Protein AF-A0A9R1UID1-F1 (afdb_monomer)

Secondary structure (DSSP, 8-state):
-HHHHHHHHHHHHS-TTSS-THHHHHHHTSTTS-HHHHHHHHHHHS-HHHHHHHHHHHHHHHHHHHHHHHHHHHHHTS--------------------HHHHHHHHHHHHTTS-HHHHHHHSPPPP--TT--HHHHHHHHTTT-HHHHHHHHHHHT-HHHH--TTTTTTTTTS---GGGGGS-HHHHHHHHHHHHHHTSTTS-THHHHHHHSHHHHHHHTS---

InterPro domains:
  IPR008906 HAT, C-terminal dimerisation domain [PF05699] (115-197)
  IPR012337 Ribonuclease H-like superfamily [SSF53098] (7-199)
  IPR025525 hAT-like transposase, RNase-H fold [PF14372] (1-69)

Radius of gyration: 25.53 Å; Cα contacts (8 Å, |Δi|>4): 98; chains: 1; bounding box: 72×70×47 Å

Foldseek 3Di:
DVVVVVVVCCVAQVDLVRHDLLLLVLQCLQLQRHLVNSLVVLPVRDDPVSSVVSSVVSVVVNVVLLVVLLVVVVVVLVDDDDDDDDDDDDDDDDPDPDPSVVVVVVSVVCVVPPLSVVSNPDHGDDPDPPDDSLVVLVVCCVVRVSSSVVNVVSCPPVVNVPPVPPPVVVVVPPPDPVNVPDDPVVVVVVVVVVVVCPPPPDPPVVVVVVVCVVVVVVVVPPDD

Solvent-accessible surface area (backbone atoms only — not comparable to full-atom values): 13816 Å² total; per-residue (Å²): 112,66,68,65,52,48,56,55,48,45,72,54,64,66,45,75,91,70,46,68,55,64,62,55,50,46,40,42,66,33,62,62,34,39,62,70,52,52,49,50,53,39,53,76,73,36,60,70,71,57,20,50,54,45,48,55,48,44,54,49,53,53,52,52,51,48,53,53,45,49,51,56,57,54,47,68,78,62,72,83,85,78,80,91,77,94,74,94,77,80,91,74,88,76,91,66,95,42,73,64,57,54,48,51,53,49,54,58,52,42,62,78,56,52,64,66,60,54,62,68,67,48,83,64,49,79,92,54,94,82,70,53,69,68,62,48,41,67,70,42,28,87,82,37,54,56,61,33,53,51,42,58,58,56,62,61,38,59,88,79,64,60,57,96,73,56,83,71,50,66,77,65,58,70,76,48,82,79,55,79,76,56,53,70,69,56,52,51,49,50,54,51,51,52,53,56,63,69,38,97,82,56,67,72,81,52,60,62,59,58,68,46,46,68,58,55,58,63,63,73,72,76,78,137

Structure (mmCIF, N/CA/C/O backbone):
data_AF-A0A9R1UID1-F1
#
_entry.id   AF-A0A9R1UID1-F1
#
loop_
_atom_site.group_PDB
_atom_site.id
_atom_site.type_symbol
_atom_site.label_atom_id
_atom_site.label_alt_id
_atom_site.label_comp_id
_atom_site.label_asym_id
_atom_site.label_entity_id
_atom_site.label_seq_id
_atom_site.pdbx_PDB_ins_code
_atom_site.Cartn_x
_atom_site.Cartn_y
_atom_site.Cartn_z
_atom_site.occupancy
_atom_site.B_iso_or_equiv
_atom_site.auth_seq_id
_atom_site.auth_comp_id
_atom_site.auth_asym_id
_atom_site.auth_atom_id
_atom_site.pdbx_PDB_model_num
ATOM 1 N N . MET A 1 1 ? -29.920 -12.584 8.383 1.00 66.19 1 MET A N 1
ATOM 2 C CA . MET A 1 1 ? -28.750 -12.667 7.472 1.00 66.19 1 MET A CA 1
ATOM 3 C C . MET A 1 1 ? -27.790 -11.491 7.662 1.00 66.19 1 MET A C 1
ATOM 5 O O . MET A 1 1 ? -26.626 -11.740 7.953 1.00 66.19 1 MET A O 1
ATOM 9 N N . ALA A 1 2 ? -28.275 -10.243 7.620 1.00 77.44 2 ALA A N 1
ATOM 10 C CA . ALA A 1 2 ? -27.462 -9.035 7.820 1.00 77.44 2 ALA A CA 1
ATOM 11 C C . ALA A 1 2 ? -26.640 -9.024 9.128 1.00 77.44 2 ALA A C 1
ATOM 13 O O . ALA A 1 2 ? -25.441 -8.787 9.081 1.00 77.44 2 ALA A O 1
ATOM 14 N N . ALA A 1 3 ? -27.230 -9.389 10.275 1.00 81.81 3 ALA A N 1
ATOM 15 C CA . ALA A 1 3 ? -26.508 -9.436 11.556 1.00 81.81 3 ALA A CA 1
ATOM 16 C C . ALA A 1 3 ? -25.317 -10.420 11.561 1.00 81.81 3 ALA A C 1
ATOM 18 O O . ALA A 1 3 ? -24.260 -10.122 12.109 1.00 81.81 3 ALA A O 1
ATOM 19 N N . LYS A 1 4 ? -25.452 -11.572 10.888 1.00 76.56 4 LYS A N 1
ATOM 20 C CA . LYS A 1 4 ? -24.379 -12.576 10.765 1.00 76.56 4 LYS A CA 1
ATOM 21 C C . LYS A 1 4 ? -23.253 -12.096 9.843 1.00 76.56 4 LYS A C 1
ATOM 23 O O . LYS A 1 4 ? -22.094 -12.417 10.080 1.00 76.56 4 LYS A O 1
ATOM 28 N N . MET A 1 5 ? -23.590 -11.334 8.801 1.00 79.12 5 MET A N 1
ATOM 29 C CA . MET A 1 5 ? -22.601 -10.704 7.920 1.00 79.12 5 MET A CA 1
ATOM 30 C C . MET A 1 5 ? -21.877 -9.559 8.630 1.00 79.12 5 MET A C 1
ATOM 32 O O . MET A 1 5 ? -20.654 -9.500 8.570 1.00 79.12 5 MET A O 1
ATOM 36 N N . LYS A 1 6 ? -22.612 -8.731 9.380 1.00 77.62 6 LYS A N 1
ATOM 37 C CA . LYS A 1 6 ? -22.048 -7.665 10.211 1.00 77.62 6 LYS A CA 1
ATOM 38 C C . LYS A 1 6 ? -21.084 -8.213 11.266 1.00 77.62 6 LYS A C 1
ATOM 40 O O . LYS A 1 6 ? -19.955 -7.761 11.327 1.00 77.62 6 LYS A O 1
ATOM 45 N N . GLY A 1 7 ? -21.453 -9.274 11.988 1.00 78.81 7 GLY A N 1
ATOM 46 C CA . GLY A 1 7 ? -20.549 -9.896 12.966 1.00 78.81 7 GLY A CA 1
ATOM 47 C C . GLY A 1 7 ? -19.250 -10.446 12.357 1.00 78.81 7 GLY A C 1
ATOM 48 O O . GLY A 1 7 ? -18.202 -10.404 12.995 1.00 78.81 7 GLY A O 1
ATOM 49 N N . LYS A 1 8 ? -19.283 -10.931 11.105 1.00 77.19 8 LYS A N 1
ATOM 50 C CA . LYS A 1 8 ? -18.059 -11.308 10.377 1.00 77.19 8 LYS A CA 1
ATOM 51 C C . LYS A 1 8 ? -17.237 -10.087 9.972 1.00 77.19 8 LYS A C 1
ATOM 53 O O . LYS A 1 8 ? -16.023 -10.140 10.091 1.00 77.19 8 LYS A O 1
ATOM 58 N N . TYR A 1 9 ? -17.882 -9.028 9.491 1.00 77.06 9 TYR A N 1
ATOM 59 C CA . TYR A 1 9 ? -17.212 -7.778 9.140 1.00 77.06 9 TYR A CA 1
ATOM 60 C C . TYR A 1 9 ? -16.507 -7.176 10.360 1.00 77.06 9 TYR A C 1
ATOM 62 O O . TYR A 1 9 ? -15.294 -6.986 10.334 1.00 77.06 9 TYR A O 1
ATOM 70 N N . ASP A 1 10 ? -17.236 -7.001 11.460 1.00 78.50 10 ASP A N 1
ATOM 71 C CA . ASP A 1 10 ? -16.724 -6.402 12.691 1.00 78.50 10 ASP A CA 1
ATOM 72 C C . ASP A 1 10 ? -15.517 -7.186 13.239 1.00 78.50 10 ASP A C 1
ATOM 74 O O . ASP A 1 10 ? -14.525 -6.610 13.680 1.00 78.50 10 ASP A O 1
ATOM 78 N N . LYS A 1 11 ? -15.526 -8.520 13.105 1.00 77.12 11 LYS A N 1
ATOM 79 C CA . LYS A 1 11 ? -14.395 -9.373 13.500 1.00 77.12 11 LYS A CA 1
ATOM 80 C C . LYS A 1 11 ? -13.071 -9.004 12.811 1.00 77.12 11 LYS A C 1
ATOM 82 O O . LYS A 1 11 ? -12.031 -9.106 13.454 1.00 77.12 11 LYS A O 1
ATOM 87 N N . TYR A 1 12 ? -13.095 -8.633 11.531 1.00 72.50 12 TYR A N 1
ATOM 88 C CA . TYR A 1 12 ? -11.881 -8.312 10.764 1.00 72.50 12 TYR A CA 1
ATOM 89 C C . TYR A 1 12 ? -11.583 -6.811 10.713 1.00 72.50 12 TYR A C 1
ATOM 91 O O . TYR A 1 12 ? -10.423 -6.431 10.593 1.00 72.50 12 TYR A O 1
ATOM 99 N N . TRP A 1 13 ? -12.611 -5.965 10.819 1.00 74.94 13 TRP A N 1
ATOM 100 C CA . TRP A 1 13 ? -12.496 -4.528 10.563 1.00 74.94 13 TRP A CA 1
ATOM 101 C C . TRP A 1 13 ? -12.667 -3.648 11.805 1.00 74.94 13 TRP A C 1
ATOM 103 O O . TRP A 1 13 ? -12.227 -2.504 11.774 1.00 74.94 13 TRP A O 1
ATOM 113 N N . SER A 1 14 ? -13.259 -4.125 12.908 1.00 72.06 14 SER A N 1
ATOM 114 C CA . SER A 1 14 ? -13.486 -3.282 14.098 1.00 72.06 14 SER A CA 1
ATOM 115 C C . SER A 1 14 ? -12.244 -3.077 14.964 1.00 72.06 14 SER A C 1
ATOM 117 O O . SER A 1 14 ? -12.185 -2.108 15.720 1.00 72.06 14 SER A O 1
ATOM 119 N N . ASN A 1 15 ? -11.254 -3.969 14.885 1.00 74.06 15 ASN A N 1
ATOM 120 C CA . ASN A 1 15 ? -10.012 -3.822 15.636 1.00 74.06 15 ASN A CA 1
ATOM 121 C C . ASN A 1 15 ? -8.950 -3.141 14.771 1.00 74.06 15 ASN A C 1
ATOM 123 O O . ASN A 1 15 ? -8.284 -3.807 13.984 1.00 74.06 15 ASN A O 1
ATOM 127 N N . SER A 1 16 ? -8.762 -1.833 14.965 1.00 69.62 16 SER A N 1
ATOM 128 C CA . SER A 1 16 ? -7.774 -1.027 14.236 1.00 69.62 16 SER A CA 1
ATOM 129 C C . SER A 1 16 ? -6.345 -1.574 14.310 1.00 69.62 16 SER A C 1
ATOM 131 O O . SER A 1 16 ? -5.554 -1.321 13.412 1.00 69.62 16 SER A O 1
ATOM 133 N N . SER A 1 17 ? -6.014 -2.345 15.348 1.00 70.69 17 SER A N 1
ATOM 134 C CA . SER A 1 17 ? -4.683 -2.932 15.542 1.00 70.69 17 SER A CA 1
ATOM 135 C C . SER A 1 17 ? -4.468 -4.262 14.809 1.00 70.69 17 SER A C 1
ATOM 137 O O . SER A 1 17 ? -3.345 -4.751 14.786 1.00 70.69 17 SER A O 1
ATOM 139 N N . ASN A 1 18 ? -5.513 -4.879 14.245 1.00 73.00 18 ASN A N 1
ATOM 140 C CA . ASN A 1 18 ? -5.429 -6.178 13.552 1.00 73.00 18 ASN A CA 1
ATOM 141 C C . ASN A 1 18 ? -5.813 -6.082 12.063 1.00 73.00 18 ASN A C 1
ATOM 143 O O . ASN A 1 18 ? -5.966 -7.094 11.383 1.00 73.00 18 ASN A O 1
ATOM 147 N N . ILE A 1 19 ? -6.008 -4.871 11.539 1.00 82.56 19 ILE A N 1
ATOM 148 C CA . ILE A 1 19 ? -6.320 -4.700 10.120 1.00 82.56 19 ILE A CA 1
ATOM 149 C C . ILE A 1 19 ? -5.061 -4.967 9.308 1.00 82.56 19 ILE A C 1
ATOM 151 O O . ILE A 1 19 ? -3.969 -4.515 9.648 1.00 82.56 19 ILE A O 1
ATOM 155 N N . ASN A 1 20 ? -5.227 -5.673 8.193 1.00 86.69 20 ASN A N 1
ATOM 156 C CA . ASN A 1 20 ? -4.148 -5.849 7.240 1.00 86.69 20 ASN A CA 1
ATOM 157 C C . ASN A 1 20 ? -3.831 -4.511 6.545 1.00 86.69 20 ASN A C 1
ATOM 159 O O . ASN A 1 20 ? -4.553 -4.077 5.648 1.00 86.69 20 ASN A O 1
ATOM 163 N N . VAL A 1 21 ? -2.727 -3.884 6.950 1.00 90.19 21 VAL A N 1
ATOM 164 C CA . VAL A 1 21 ? -2.245 -2.588 6.444 1.00 90.19 21 VAL A CA 1
ATOM 165 C C . VAL A 1 21 ? -2.005 -2.605 4.930 1.00 90.19 21 VAL A C 1
ATOM 167 O O . VAL A 1 21 ? -2.201 -1.586 4.267 1.00 90.19 21 VAL A O 1
ATOM 170 N N . PHE A 1 22 ? -1.684 -3.767 4.348 1.00 90.38 22 PHE A N 1
ATOM 171 C CA . PHE A 1 22 ? -1.481 -3.902 2.905 1.00 90.38 22 PHE A CA 1
ATOM 172 C C . PHE A 1 22 ? -2.738 -3.589 2.082 1.00 90.38 22 PHE A C 1
ATOM 174 O O . PHE A 1 22 ? -2.610 -3.224 0.919 1.00 90.38 22 PHE A O 1
ATOM 181 N N . LEU A 1 23 ? -3.938 -3.654 2.674 1.00 89.75 23 LEU A N 1
ATOM 182 C CA . LEU A 1 23 ? -5.181 -3.201 2.031 1.00 89.75 23 LEU A CA 1
ATOM 183 C C . LEU A 1 23 ? -5.134 -1.702 1.717 1.00 89.75 23 LEU A C 1
ATOM 185 O O . LEU A 1 23 ? -5.540 -1.275 0.639 1.00 89.75 23 LEU A O 1
ATOM 189 N N . PHE A 1 24 ? -4.604 -0.909 2.647 1.00 91.88 24 PHE A N 1
ATOM 190 C CA . PHE A 1 24 ? -4.454 0.531 2.475 1.00 91.88 24 PHE A CA 1
ATOM 191 C C . PHE A 1 24 ? -3.264 0.868 1.586 1.00 91.88 24 PHE A C 1
ATOM 193 O O . PHE A 1 24 ? -3.374 1.749 0.744 1.00 91.88 24 PHE A O 1
ATOM 200 N N . ILE A 1 25 ? -2.155 0.136 1.714 1.00 93.06 25 ILE A N 1
ATOM 201 C CA . ILE A 1 25 ? -0.993 0.314 0.832 1.00 93.06 25 ILE A CA 1
ATOM 202 C C . ILE A 1 25 ? -1.379 0.028 -0.622 1.00 93.06 25 ILE A C 1
ATOM 204 O O . ILE A 1 25 ? -1.044 0.809 -1.501 1.00 93.06 25 ILE A O 1
ATOM 208 N N . ALA A 1 26 ? -2.152 -1.027 -0.883 1.00 92.06 26 ALA A N 1
ATOM 209 C CA . ALA A 1 26 ? -2.654 -1.328 -2.220 1.00 92.06 26 ALA A CA 1
ATOM 210 C C . ALA A 1 26 ? -3.532 -0.210 -2.793 1.00 92.06 26 ALA A C 1
ATOM 212 O O . ALA A 1 26 ? -3.440 0.075 -3.983 1.00 92.06 26 ALA A O 1
ATOM 213 N N . LEU A 1 27 ? -4.346 0.439 -1.948 1.00 92.06 27 LEU A N 1
ATOM 214 C CA . LEU A 1 27 ? -5.085 1.633 -2.347 1.00 92.06 27 LEU A CA 1
ATOM 215 C C . LEU A 1 27 ? -4.127 2.772 -2.690 1.00 92.06 27 LEU A C 1
ATOM 217 O O . LEU A 1 27 ? -4.276 3.322 -3.764 1.00 92.06 27 LEU A O 1
ATOM 221 N N . ILE A 1 28 ? -3.124 3.063 -1.851 1.00 93.56 28 ILE A N 1
ATOM 222 C CA . ILE A 1 28 ? -2.127 4.125 -2.099 1.00 93.56 28 ILE A CA 1
ATOM 223 C C . ILE A 1 28 ? -1.354 3.891 -3.403 1.00 93.56 28 ILE A C 1
ATOM 225 O O . ILE A 1 28 ? -1.019 4.846 -4.099 1.00 93.56 28 ILE A O 1
ATOM 229 N N . LEU A 1 29 ? -1.061 2.632 -3.732 1.00 92.94 29 LEU A N 1
ATOM 230 C CA . LEU A 1 29 ? -0.396 2.220 -4.972 1.00 92.94 29 LEU A CA 1
ATOM 231 C C . LEU A 1 29 ? -1.339 2.233 -6.188 1.00 92.94 29 LEU A C 1
ATOM 233 O O . LEU A 1 29 ? -0.896 1.992 -7.308 1.00 92.94 29 LEU A O 1
ATOM 237 N N . ASP A 1 30 ? -2.632 2.499 -6.012 1.00 91.75 30 ASP A N 1
ATOM 238 C CA . ASP A 1 30 ? -3.507 2.850 -7.123 1.00 91.75 30 ASP A CA 1
ATOM 239 C C . ASP A 1 30 ? -3.353 4.356 -7.393 1.00 91.75 30 ASP A C 1
ATOM 241 O O . ASP A 1 30 ? -3.684 5.174 -6.534 1.00 91.75 30 ASP A O 1
ATOM 245 N N . PRO A 1 31 ? -2.888 4.774 -8.581 1.00 90.31 31 PRO A N 1
ATOM 246 C CA . PRO A 1 31 ? -2.635 6.184 -8.881 1.00 90.31 31 PRO A CA 1
ATOM 247 C C . PRO A 1 31 ? -3.911 7.041 -8.883 1.00 90.31 31 PRO A C 1
ATOM 249 O O . PRO A 1 31 ? -3.829 8.270 -8.905 1.00 90.31 31 PRO A O 1
ATOM 252 N N . ARG A 1 32 ? -5.098 6.422 -8.833 1.00 90.00 32 ARG A N 1
ATOM 253 C CA . ARG A 1 32 ? -6.386 7.103 -8.637 1.00 90.00 32 ARG A CA 1
ATOM 254 C C . ARG A 1 32 ? -6.663 7.426 -7.167 1.00 90.00 32 ARG A C 1
ATOM 256 O O . ARG A 1 32 ? -7.405 8.361 -6.870 1.00 90.00 32 ARG A O 1
ATOM 263 N N . TYR A 1 33 ? -6.080 6.663 -6.246 1.00 87.69 33 TYR A N 1
ATOM 264 C CA . TYR A 1 33 ? -6.354 6.712 -4.815 1.00 87.69 33 TYR A CA 1
ATOM 265 C C . TYR A 1 33 ? -5.054 6.929 -4.038 1.00 87.69 33 TYR A C 1
ATOM 267 O O . TYR A 1 33 ? -4.370 6.001 -3.651 1.00 87.69 33 TYR A O 1
ATOM 275 N N . LYS A 1 34 ? -4.693 8.179 -3.759 1.00 87.81 34 LYS A N 1
ATOM 276 C CA . LYS A 1 34 ? -3.450 8.476 -3.024 1.00 87.81 34 LYS A CA 1
ATOM 277 C C . LYS A 1 34 ? -3.658 8.526 -1.512 1.00 87.81 34 LYS A C 1
ATOM 279 O O . LYS A 1 34 ? -4.766 8.331 -1.006 1.00 87.81 34 LYS A O 1
ATOM 284 N N . LEU A 1 35 ? -2.588 8.843 -0.782 1.00 88.56 35 LEU A N 1
ATOM 285 C CA . LEU A 1 35 ? -2.571 8.941 0.682 1.00 88.56 35 LEU A CA 1
ATOM 286 C C . LEU A 1 35 ? -3.726 9.793 1.241 1.00 88.56 35 LEU A C 1
ATOM 288 O O . LEU A 1 35 ? -4.333 9.421 2.241 1.00 88.56 35 LEU A O 1
ATOM 292 N N . GLY A 1 36 ? -4.094 10.884 0.559 1.00 87.62 36 GLY A N 1
ATOM 293 C CA . GLY A 1 36 ? -5.232 11.721 0.952 1.00 87.62 36 GLY A CA 1
ATOM 294 C C . GLY A 1 36 ? -6.570 10.970 0.983 1.00 87.62 36 GLY A C 1
ATOM 295 O O . GLY A 1 36 ? -7.350 11.139 1.919 1.00 87.62 36 GLY A O 1
ATOM 296 N N . TYR A 1 37 ? -6.818 10.089 0.010 1.00 90.69 37 TYR A N 1
ATOM 297 C CA . TYR A 1 37 ? -8.036 9.276 -0.035 1.00 90.69 37 TYR A CA 1
ATOM 298 C C . TYR A 1 37 ? -8.058 8.216 1.069 1.00 90.69 37 TYR A C 1
ATOM 300 O O . TYR A 1 37 ? -9.083 8.008 1.716 1.00 90.69 37 TYR A O 1
ATOM 308 N N . VAL A 1 38 ? -6.918 7.573 1.326 1.00 91.81 38 VAL A N 1
ATOM 309 C CA . VAL A 1 38 ? -6.796 6.581 2.401 1.00 91.81 38 VAL A CA 1
ATOM 310 C C . VAL A 1 38 ? -7.001 7.218 3.772 1.00 91.81 38 VAL A C 1
ATOM 312 O O . VAL A 1 38 ? -7.788 6.699 4.563 1.00 91.81 38 VAL A O 1
ATOM 315 N N . SER A 1 39 ? -6.388 8.376 4.024 1.00 91.56 39 SER A N 1
ATOM 316 C CA . SER A 1 39 ? -6.607 9.145 5.253 1.00 91.56 39 SER A CA 1
ATOM 317 C C . SER A 1 39 ? -8.079 9.510 5.442 1.00 91.56 39 SER A C 1
ATOM 319 O O . SER A 1 39 ? -8.606 9.352 6.542 1.00 91.56 39 SER A O 1
ATOM 321 N N . PHE A 1 40 ? -8.762 9.913 4.366 1.00 92.06 40 PHE A N 1
ATOM 322 C CA . PHE A 1 40 ? -10.198 10.186 4.388 1.00 92.06 40 PHE A CA 1
ATOM 323 C C . PHE A 1 40 ? -11.031 8.936 4.717 1.00 92.06 40 PHE A C 1
ATOM 325 O O . PHE A 1 40 ? -11.894 8.984 5.588 1.00 92.06 40 PHE A O 1
ATOM 332 N N . ILE A 1 41 ? -10.780 7.785 4.084 1.00 91.00 41 ILE A N 1
ATOM 333 C CA . ILE A 1 41 ? -11.518 6.549 4.409 1.00 91.00 41 ILE A CA 1
ATOM 334 C C . ILE A 1 41 ? -11.307 6.148 5.869 1.00 91.00 41 ILE A C 1
ATOM 336 O O . ILE A 1 41 ? -12.263 5.789 6.563 1.00 91.00 41 ILE A O 1
ATOM 340 N N . ILE A 1 42 ? -10.061 6.194 6.339 1.00 90.94 42 ILE A N 1
ATOM 341 C CA . ILE A 1 42 ? -9.712 5.801 7.702 1.00 90.94 42 ILE A CA 1
ATOM 342 C C . ILE A 1 42 ? -10.410 6.721 8.712 1.00 90.94 42 ILE A C 1
ATOM 344 O O . ILE A 1 42 ? -11.003 6.216 9.668 1.00 90.94 42 ILE A O 1
ATOM 348 N N . SER A 1 43 ? -10.426 8.038 8.476 1.00 91.25 43 SER A N 1
ATOM 349 C CA . SER A 1 43 ? -11.102 8.997 9.360 1.00 91.25 43 SER A CA 1
ATOM 350 C C . SER A 1 43 ? -12.620 8.819 9.398 1.00 91.25 43 SER A C 1
ATOM 352 O O . SER A 1 43 ? -13.235 9.076 10.426 1.00 91.25 43 SER A O 1
ATOM 354 N N . GLN A 1 44 ? -13.232 8.358 8.304 1.00 90.56 44 GLN A N 1
ATOM 355 C CA . GLN A 1 44 ? -14.674 8.089 8.255 1.00 90.56 44 GLN A CA 1
ATOM 356 C C . GLN A 1 44 ? -15.062 6.764 8.927 1.00 90.56 44 GLN A C 1
ATOM 358 O O . GLN A 1 44 ? -16.218 6.580 9.305 1.00 90.56 44 GLN A O 1
ATOM 363 N N . THR A 1 45 ? -14.119 5.828 9.048 1.00 86.75 45 THR A N 1
ATOM 364 C CA . THR A 1 45 ? -14.390 4.461 9.521 1.00 86.75 45 THR A CA 1
ATOM 365 C C . THR A 1 45 ? -14.063 4.274 11.004 1.00 86.75 45 THR A C 1
ATOM 367 O O . THR A 1 45 ? -14.702 3.461 11.674 1.00 86.75 45 THR A O 1
ATOM 370 N N . TYR A 1 46 ? -13.083 5.015 11.528 1.00 88.25 46 TYR A N 1
ATOM 371 C CA . TYR A 1 46 ? -12.560 4.849 12.885 1.00 88.25 46 TYR A CA 1
ATOM 372 C C . TYR A 1 46 ? -12.636 6.136 13.703 1.00 88.25 46 TYR A C 1
ATOM 374 O O . TYR A 1 46 ? -12.567 7.238 13.170 1.00 88.25 46 TYR A O 1
ATOM 382 N N . ASP A 1 47 ? -12.695 5.980 15.028 1.00 91.19 47 ASP A N 1
ATOM 383 C CA . ASP A 1 47 ? -12.569 7.099 15.964 1.00 91.19 47 ASP A CA 1
ATOM 384 C C . ASP A 1 47 ? -11.254 7.858 15.726 1.00 91.19 47 ASP A C 1
ATOM 386 O O . ASP A 1 47 ? -10.221 7.236 15.474 1.00 91.19 47 ASP A O 1
ATOM 390 N N . GLU A 1 48 ? -11.256 9.177 15.913 1.00 90.88 48 GLU A N 1
ATOM 391 C CA . GLU A 1 48 ? -10.136 10.082 15.603 1.00 90.88 48 GLU A CA 1
ATOM 392 C C . GLU A 1 48 ? -8.761 9.577 16.085 1.00 90.88 48 GLU A C 1
ATOM 394 O O . GLU A 1 48 ? -7.794 9.537 15.324 1.00 90.88 48 GLU A O 1
ATOM 399 N N . LYS A 1 49 ? -8.675 9.101 17.336 1.00 90.94 49 LYS A N 1
ATOM 400 C CA . LYS A 1 49 ? -7.428 8.550 17.895 1.00 90.94 49 LYS A CA 1
ATOM 401 C C . LYS A 1 49 ? -6.957 7.299 17.152 1.00 90.94 49 LYS A C 1
ATOM 403 O O . LYS A 1 49 ? -5.767 7.163 16.882 1.00 90.94 49 LYS A O 1
ATOM 408 N N . LYS A 1 50 ? -7.867 6.372 16.843 1.00 89.25 50 LYS A N 1
ATOM 409 C CA . LYS A 1 50 ? -7.544 5.125 16.131 1.00 89.25 50 LYS A CA 1
ATOM 410 C C . LYS A 1 50 ? -7.203 5.411 14.674 1.00 89.25 50 LYS A C 1
ATOM 412 O O . LYS A 1 50 ? -6.242 4.843 14.171 1.00 89.25 50 LYS A O 1
ATOM 417 N N . ALA A 1 51 ? -7.952 6.314 14.043 1.00 90.88 51 ALA A N 1
ATOM 418 C CA . ALA A 1 51 ? -7.716 6.769 12.684 1.00 90.88 51 ALA A CA 1
ATOM 419 C C . ALA A 1 51 ? -6.308 7.354 12.539 1.00 90.88 51 ALA A C 1
ATOM 421 O O . ALA A 1 51 ? -5.550 6.902 11.688 1.00 90.88 51 ALA A O 1
ATOM 422 N N . LYS A 1 52 ? -5.915 8.269 13.435 1.00 92.12 52 LYS A N 1
ATOM 423 C CA . LYS A 1 52 ? -4.572 8.861 13.438 1.00 92.12 52 LYS A CA 1
ATOM 424 C C . LYS A 1 52 ? -3.466 7.808 13.567 1.00 92.12 52 LYS A C 1
ATOM 426 O O . LYS A 1 52 ? -2.569 7.777 12.734 1.00 92.12 52 LYS A O 1
ATOM 431 N N . ASN A 1 53 ? -3.570 6.914 14.556 1.00 91.94 53 ASN A N 1
ATOM 432 C CA . ASN A 1 53 ? -2.588 5.838 14.745 1.00 91.94 53 ASN A CA 1
ATOM 433 C C . ASN A 1 53 ? -2.500 4.916 13.518 1.00 91.94 53 ASN A C 1
ATOM 435 O O . ASN A 1 53 ? -1.411 4.497 13.139 1.00 91.94 53 ASN A O 1
ATOM 439 N N . LEU A 1 54 ? -3.637 4.592 12.894 1.00 91.12 54 LEU A N 1
ATOM 440 C CA . LEU A 1 54 ? -3.665 3.739 11.711 1.00 91.12 54 LEU A CA 1
ATOM 441 C C . LEU A 1 54 ? -3.051 4.441 10.494 1.00 91.12 54 LEU A C 1
ATOM 443 O O . LEU A 1 54 ? -2.278 3.810 9.784 1.00 91.12 54 LEU A O 1
ATOM 447 N N . CYS A 1 55 ? -3.329 5.729 10.276 1.00 92.81 55 CYS A N 1
ATOM 448 C CA . CYS A 1 55 ? -2.698 6.509 9.207 1.00 92.81 55 CYS A CA 1
ATOM 449 C C . CYS A 1 55 ? -1.176 6.587 9.381 1.00 92.81 55 CYS A C 1
ATOM 451 O O . CYS A 1 55 ? -0.446 6.289 8.441 1.00 92.81 55 CYS A O 1
ATOM 453 N N . GLU A 1 56 ? -0.700 6.912 10.588 1.00 93.38 56 GLU A N 1
ATOM 454 C CA . GLU A 1 56 ? 0.735 6.941 10.907 1.00 93.38 56 GLU A CA 1
ATOM 455 C C . GLU A 1 56 ? 1.380 5.567 10.687 1.00 93.38 56 GLU A C 1
ATOM 457 O O . GLU A 1 56 ? 2.479 5.462 10.145 1.00 93.38 56 GLU A O 1
ATOM 462 N N . HIS A 1 57 ? 0.677 4.494 11.056 1.00 93.31 57 HIS A N 1
ATOM 463 C CA . HIS A 1 57 ? 1.158 3.137 10.845 1.00 93.31 57 HIS A CA 1
ATOM 464 C C . HIS A 1 57 ? 1.219 2.758 9.358 1.00 93.31 57 HIS A C 1
ATOM 466 O O . HIS A 1 57 ? 2.217 2.186 8.926 1.00 93.31 57 HIS A O 1
ATOM 472 N N . VAL A 1 58 ? 0.198 3.101 8.565 1.00 93.69 58 VAL A N 1
ATOM 473 C CA . VAL A 1 58 ? 0.172 2.879 7.108 1.00 93.69 58 VAL A CA 1
ATOM 474 C C . VAL A 1 58 ? 1.321 3.621 6.431 1.00 93.69 58 VAL A C 1
ATOM 476 O O . VAL A 1 58 ? 2.045 3.021 5.638 1.00 93.69 58 VAL A O 1
ATOM 479 N N . GLU A 1 59 ? 1.516 4.901 6.757 1.00 92.94 59 GLU A N 1
ATOM 480 C CA . GLU A 1 59 ? 2.595 5.706 6.182 1.00 92.94 59 GLU A CA 1
ATOM 481 C C . GLU A 1 59 ? 3.969 5.146 6.558 1.00 92.94 59 GLU A C 1
ATOM 483 O O . GLU A 1 59 ? 4.834 5.001 5.693 1.00 92.94 59 GLU A O 1
ATOM 488 N N . LYS A 1 60 ? 4.155 4.755 7.824 1.00 93.50 60 LYS A N 1
ATOM 489 C CA . LYS A 1 60 ? 5.396 4.129 8.277 1.00 93.50 60 LYS A CA 1
ATOM 490 C C . LYS A 1 60 ? 5.700 2.850 7.494 1.00 93.50 60 LYS A C 1
ATOM 492 O O . LYS A 1 60 ? 6.791 2.728 6.954 1.00 93.50 60 LYS A O 1
ATOM 497 N N . VAL A 1 61 ? 4.742 1.925 7.389 1.00 93.88 61 VAL A N 1
ATOM 498 C CA . VAL A 1 61 ? 4.953 0.656 6.668 1.00 93.88 61 VAL A CA 1
ATOM 499 C C . VAL A 1 61 ? 5.242 0.905 5.186 1.00 93.88 61 VAL A C 1
ATOM 501 O O . VAL A 1 61 ? 6.096 0.231 4.621 1.00 93.88 61 VAL A O 1
ATOM 504 N N . LEU A 1 62 ? 4.585 1.884 4.556 1.00 93.56 62 LEU A N 1
ATOM 505 C CA . LEU A 1 62 ? 4.867 2.263 3.168 1.00 93.56 62 LEU A CA 1
ATOM 506 C C . LEU A 1 62 ? 6.309 2.763 2.991 1.00 93.56 62 LEU A C 1
ATOM 508 O O . LEU A 1 62 ? 6.980 2.360 2.041 1.00 93.56 62 LEU A O 1
ATOM 512 N N . ARG A 1 63 ? 6.794 3.612 3.904 1.00 92.12 63 ARG A N 1
ATOM 513 C CA . ARG A 1 63 ? 8.171 4.133 3.877 1.00 92.12 63 ARG A CA 1
ATOM 514 C C . ARG A 1 63 ? 9.204 3.047 4.176 1.00 92.12 63 ARG A C 1
ATOM 516 O O . ARG A 1 63 ? 10.211 2.983 3.479 1.00 92.12 63 ARG A O 1
ATOM 523 N N . ASP A 1 64 ? 8.935 2.172 5.143 1.00 91.69 64 ASP A N 1
ATOM 524 C CA . ASP A 1 64 ? 9.796 1.029 5.468 1.00 91.69 64 ASP A CA 1
ATOM 525 C C . ASP A 1 64 ? 9.902 0.067 4.268 1.00 91.69 64 ASP A C 1
ATOM 527 O O . ASP A 1 64 ? 10.993 -0.386 3.918 1.00 91.69 64 ASP A O 1
ATOM 531 N N . LEU A 1 65 ? 8.780 -0.197 3.587 1.00 91.69 65 LEU A N 1
ATOM 532 C CA . LEU A 1 65 ? 8.732 -1.021 2.378 1.00 91.69 65 LEU A CA 1
ATOM 533 C C . LEU A 1 65 ? 9.524 -0.381 1.235 1.00 91.69 65 LEU A C 1
ATOM 535 O O . LEU A 1 65 ? 10.316 -1.054 0.581 1.00 91.69 65 LEU A O 1
ATOM 539 N N . TYR A 1 66 ? 9.365 0.926 1.029 1.00 90.69 66 TYR A N 1
ATOM 540 C CA . TYR A 1 66 ? 10.159 1.664 0.054 1.00 90.69 66 TYR A CA 1
ATOM 541 C C . TYR A 1 66 ? 11.657 1.586 0.357 1.00 90.69 66 TYR A C 1
ATOM 543 O O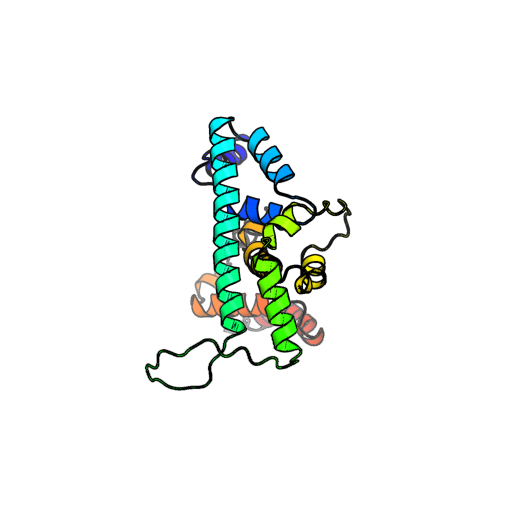 . TYR A 1 66 ? 12.441 1.268 -0.534 1.00 90.69 66 TYR A O 1
ATOM 551 N N . ALA A 1 67 ? 12.059 1.813 1.610 1.00 89.31 67 ALA A N 1
ATOM 552 C CA . ALA A 1 67 ? 13.456 1.727 2.018 1.00 89.31 67 ALA A CA 1
ATOM 553 C C . ALA A 1 67 ? 14.035 0.331 1.741 1.00 89.31 67 ALA A C 1
ATOM 555 O O . ALA A 1 67 ? 15.119 0.219 1.168 1.00 89.31 67 ALA A O 1
ATOM 556 N N . HIS A 1 68 ? 13.285 -0.727 2.058 1.00 89.25 68 HIS A N 1
ATOM 557 C CA . HIS A 1 68 ? 13.696 -2.101 1.789 1.00 89.25 68 HIS A CA 1
ATOM 558 C C . HIS A 1 68 ? 13.940 -2.363 0.294 1.00 89.25 68 HIS A C 1
ATOM 560 O O . HIS A 1 68 ? 15.023 -2.809 -0.078 1.00 89.25 68 HIS A O 1
ATOM 566 N N . TYR A 1 69 ? 12.987 -2.006 -0.571 1.00 88.50 69 TYR A N 1
ATOM 567 C CA . TYR A 1 69 ? 13.132 -2.200 -2.018 1.00 88.50 69 TYR A CA 1
ATOM 568 C C . TYR A 1 69 ? 14.203 -1.288 -2.628 1.00 88.50 69 TYR A C 1
ATOM 570 O O . TYR A 1 69 ? 14.897 -1.697 -3.554 1.00 88.50 69 TYR A O 1
ATOM 578 N N . SER A 1 70 ? 14.372 -0.068 -2.111 1.00 85.31 70 SER A N 1
ATOM 579 C CA . SER A 1 70 ? 15.419 0.849 -2.576 1.00 85.31 70 SER A CA 1
ATOM 580 C C . SER A 1 70 ? 16.819 0.269 -2.361 1.00 85.31 70 SER A C 1
ATOM 582 O O . SER A 1 70 ? 17.677 0.385 -3.233 1.00 85.31 70 SER A O 1
ATOM 584 N N . HIS A 1 71 ? 17.017 -0.432 -1.242 1.00 79.50 71 HIS A N 1
ATOM 585 C CA . HIS A 1 71 ? 18.257 -1.131 -0.945 1.00 79.50 71 HIS A CA 1
ATOM 586 C C . HIS A 1 71 ? 18.444 -2.327 -1.886 1.00 79.50 71 HIS A C 1
ATOM 588 O O . HIS A 1 71 ? 19.484 -2.440 -2.518 1.00 79.50 71 HIS A O 1
ATOM 594 N N . GLU A 1 72 ? 17.434 -3.183 -2.070 1.00 73.69 72 GLU A N 1
ATOM 595 C CA . GLU A 1 72 ? 17.541 -4.339 -2.977 1.00 73.69 72 GLU A CA 1
ATOM 596 C C . GLU A 1 72 ? 17.816 -3.951 -4.439 1.00 73.69 72 GLU A C 1
ATOM 598 O O . GLU A 1 72 ? 18.637 -4.583 -5.102 1.00 73.69 72 GLU A O 1
ATOM 603 N N . VAL A 1 73 ? 17.178 -2.890 -4.941 1.00 65.62 73 VAL A N 1
ATOM 604 C CA . VAL A 1 73 ? 17.409 -2.391 -6.306 1.00 65.62 73 VAL A CA 1
ATOM 605 C C . VAL A 1 73 ? 18.807 -1.777 -6.447 1.00 65.62 73 VAL A C 1
ATOM 607 O O . VAL A 1 73 ? 19.432 -1.945 -7.492 1.00 65.62 73 VAL A O 1
ATOM 610 N N . GLY A 1 74 ? 19.336 -1.139 -5.395 1.00 58.81 74 GLY A N 1
ATOM 611 C CA . GLY A 1 74 ? 20.720 -0.656 -5.358 1.00 58.81 74 GLY A CA 1
ATOM 612 C C . GLY A 1 74 ? 21.754 -1.781 -5.485 1.00 58.81 74 GLY A C 1
ATOM 613 O O . GLY A 1 74 ? 22.708 -1.645 -6.243 1.00 58.81 74 GLY A O 1
ATOM 614 N N . PHE A 1 75 ? 21.521 -2.927 -4.833 1.00 51.03 75 PHE A N 1
ATOM 615 C CA . PHE A 1 75 ? 22.408 -4.099 -4.913 1.00 51.03 75 PHE A CA 1
ATOM 616 C C . PHE A 1 75 ? 22.402 -4.772 -6.291 1.00 51.03 75 PHE A C 1
ATOM 618 O O . PHE A 1 75 ? 23.420 -5.302 -6.718 1.00 51.03 75 PHE A O 1
ATOM 625 N N . ILE A 1 76 ? 21.284 -4.753 -7.024 1.00 49.78 76 ILE A N 1
ATOM 626 C CA . ILE A 1 76 ? 21.218 -5.369 -8.363 1.00 49.78 76 ILE A CA 1
ATOM 627 C C . ILE A 1 76 ? 22.061 -4.588 -9.387 1.00 49.78 76 ILE A C 1
ATOM 629 O O . ILE A 1 76 ? 22.579 -5.185 -10.333 1.00 49.78 76 ILE A O 1
ATOM 633 N N . ASN A 1 77 ? 22.247 -3.281 -9.179 1.00 46.78 77 ASN A N 1
ATOM 634 C CA . ASN A 1 77 ? 23.131 -2.457 -10.008 1.00 46.78 77 ASN A CA 1
ATOM 635 C C . ASN A 1 77 ? 24.619 -2.597 -9.629 1.00 46.78 77 ASN A C 1
ATOM 637 O O . ASN A 1 77 ? 25.474 -2.136 -10.381 1.00 46.78 77 ASN A O 1
ATOM 641 N N . GLU A 1 78 ? 24.927 -3.264 -8.514 1.00 42.53 78 GLU A N 1
ATOM 642 C CA . GLU A 1 78 ? 26.276 -3.586 -8.043 1.00 42.53 78 GLU A CA 1
ATOM 643 C C . GLU A 1 78 ? 26.430 -5.107 -7.890 1.00 42.53 78 GLU A C 1
ATOM 645 O O . GLU A 1 78 ? 26.555 -5.627 -6.784 1.00 42.53 78 GLU A O 1
ATOM 650 N N . ASN A 1 79 ? 26.416 -5.862 -8.991 1.00 38.47 79 ASN A N 1
ATOM 651 C CA . ASN A 1 79 ? 26.788 -7.278 -8.926 1.00 38.47 79 ASN A CA 1
ATOM 652 C C . ASN A 1 79 ? 28.246 -7.520 -9.366 1.00 38.47 79 ASN A C 1
ATOM 654 O O . ASN A 1 79 ? 28.795 -6.763 -10.166 1.00 38.47 79 ASN A O 1
ATOM 658 N N . PRO A 1 80 ? 28.896 -8.569 -8.826 1.00 47.59 80 PRO A N 1
ATOM 659 C CA . PRO A 1 80 ? 30.254 -8.477 -8.310 1.00 47.59 80 PRO A CA 1
ATOM 660 C C . PRO A 1 80 ? 31.265 -9.213 -9.192 1.00 47.59 80 PRO A C 1
ATOM 662 O O . PRO A 1 80 ? 31.072 -10.380 -9.543 1.00 47.59 80 PRO A O 1
ATOM 665 N N . THR A 1 81 ? 32.403 -8.576 -9.463 1.00 34.03 81 THR A N 1
ATOM 666 C CA . THR A 1 81 ? 33.603 -9.282 -9.925 1.00 34.03 81 THR A CA 1
ATOM 667 C C . THR A 1 81 ? 34.461 -9.615 -8.709 1.00 34.03 81 THR A C 1
ATOM 669 O O . THR A 1 81 ? 35.065 -8.743 -8.104 1.00 34.03 81 THR A O 1
ATOM 672 N N . SER A 1 82 ? 34.407 -10.894 -8.340 1.00 39.16 82 SER A N 1
ATOM 673 C CA . SER A 1 82 ? 35.350 -11.707 -7.558 1.00 39.16 82 SER A CA 1
ATOM 674 C C . SER A 1 82 ? 36.411 -11.065 -6.642 1.00 39.16 82 SER A C 1
ATOM 676 O O . SER A 1 82 ? 37.265 -10.296 -7.069 1.00 39.16 82 SER A O 1
ATOM 678 N N . SER A 1 83 ? 36.493 -11.714 -5.473 1.00 36.12 83 SER A N 1
ATOM 679 C CA . SER A 1 83 ? 37.647 -11.968 -4.592 1.00 36.12 83 SER A CA 1
ATOM 680 C C . SER A 1 83 ? 38.121 -10.876 -3.633 1.00 36.12 83 SER A C 1
ATOM 682 O O . SER A 1 83 ? 38.472 -9.768 -4.009 1.00 36.12 83 SER A O 1
ATOM 684 N N . SER A 1 84 ? 38.158 -11.303 -2.368 1.00 41.84 84 SER A N 1
ATOM 685 C CA . SER A 1 84 ? 38.862 -10.760 -1.214 1.00 41.84 84 SER A CA 1
ATOM 686 C C . SER A 1 84 ? 40.168 -10.036 -1.535 1.00 41.84 84 SER A C 1
ATOM 688 O O . SER A 1 84 ? 41.035 -10.619 -2.172 1.00 41.84 84 SER A O 1
ATOM 690 N N . GLU A 1 85 ? 40.351 -8.851 -0.957 1.00 33.72 85 GLU A N 1
ATOM 691 C CA . GLU A 1 85 ? 41.348 -8.553 0.083 1.00 33.72 85 GLU A CA 1
ATOM 692 C C . GLU A 1 85 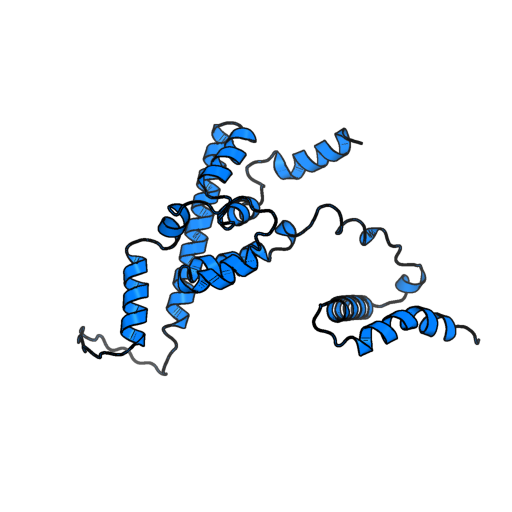? 41.161 -7.105 0.571 1.00 33.72 85 GLU A C 1
ATOM 694 O O . GLU A 1 85 ? 40.704 -6.236 -0.164 1.00 33.72 85 GLU A O 1
ATOM 699 N N . ASN A 1 86 ? 41.442 -6.872 1.855 1.00 43.75 86 ASN A N 1
ATOM 700 C CA . ASN A 1 86 ? 41.379 -5.557 2.490 1.00 43.75 86 ASN A CA 1
ATOM 701 C C . ASN A 1 86 ? 42.388 -4.598 1.849 1.00 43.75 86 ASN A C 1
ATOM 703 O O . ASN A 1 86 ? 43.584 -4.844 1.994 1.00 43.75 86 ASN A O 1
ATOM 707 N N . VAL A 1 87 ? 41.937 -3.475 1.287 1.00 30.41 87 VAL A N 1
ATOM 708 C CA . VAL A 1 87 ? 42.767 -2.273 1.119 1.00 30.41 87 VAL A CA 1
ATOM 709 C C . VAL A 1 87 ? 41.879 -1.035 1.279 1.00 30.41 87 VAL A C 1
ATOM 711 O O . VAL A 1 87 ? 40.842 -0.908 0.635 1.00 30.41 87 VAL A O 1
ATOM 714 N N . GLU A 1 88 ? 42.266 -0.160 2.206 1.00 45.91 88 GLU A N 1
ATOM 715 C CA . GLU A 1 88 ? 41.768 1.211 2.318 1.00 45.91 88 GLU A CA 1
ATOM 716 C C . GLU A 1 88 ? 42.180 1.963 1.050 1.00 45.91 88 GLU A C 1
ATOM 718 O O . GLU A 1 88 ? 43.376 2.033 0.778 1.00 45.91 88 GLU A O 1
ATOM 723 N N . GLU A 1 89 ? 41.247 2.525 0.275 1.00 32.84 89 GLU A N 1
ATOM 724 C CA . GLU A 1 89 ? 41.649 3.309 -0.895 1.00 32.84 89 GLU A CA 1
ATOM 725 C C . GLU A 1 89 ? 40.855 4.601 -1.093 1.00 32.84 89 GLU A C 1
ATOM 727 O O . GLU A 1 89 ? 39.629 4.672 -0.977 1.00 32.84 89 GLU A O 1
ATOM 732 N N . GLU A 1 90 ? 41.655 5.639 -1.335 1.00 32.81 90 GLU A N 1
ATOM 733 C CA . GLU A 1 90 ? 41.315 7.013 -1.647 1.00 32.81 90 GLU A CA 1
ATOM 734 C C . GLU A 1 90 ? 40.376 7.130 -2.849 1.00 32.81 90 GLU A C 1
ATOM 736 O O . GLU A 1 90 ? 40.433 6.385 -3.824 1.00 32.81 90 GLU A O 1
ATOM 741 N N . ILE A 1 91 ? 39.530 8.155 -2.785 1.00 32.88 91 ILE A N 1
ATOM 742 C CA . ILE A 1 91 ? 38.590 8.536 -3.832 1.00 32.88 91 ILE A CA 1
ATOM 743 C C . ILE A 1 91 ? 39.382 9.069 -5.035 1.00 32.88 91 ILE A C 1
ATOM 745 O O . ILE A 1 91 ? 39.774 10.236 -5.056 1.00 32.88 91 ILE A O 1
ATOM 749 N N . VAL A 1 92 ? 39.570 8.236 -6.057 1.00 35.53 92 VAL A N 1
ATOM 750 C CA . VAL A 1 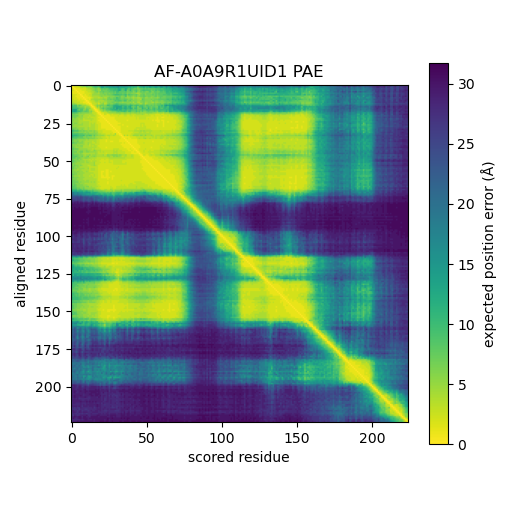92 ? 39.971 8.686 -7.395 1.00 35.53 92 VAL A CA 1
ATOM 751 C C . VAL A 1 92 ? 38.704 8.817 -8.238 1.00 35.53 92 VAL A C 1
ATOM 753 O O . VAL A 1 92 ? 38.039 7.834 -8.553 1.00 35.53 92 VAL A O 1
ATOM 756 N N . ILE A 1 93 ? 38.324 10.059 -8.546 1.00 37.94 93 ILE A N 1
ATOM 757 C CA . ILE A 1 93 ? 37.198 10.372 -9.432 1.00 37.94 93 ILE A CA 1
ATOM 758 C C . ILE A 1 93 ? 37.702 10.211 -10.865 1.00 37.94 93 ILE A C 1
ATOM 760 O O . ILE A 1 93 ? 38.301 11.141 -11.404 1.00 37.94 93 ILE A O 1
ATOM 764 N N . ASP A 1 94 ? 37.479 9.043 -11.465 1.00 39.56 94 ASP A N 1
ATOM 765 C CA . ASP A 1 94 ? 37.659 8.877 -12.905 1.00 39.56 94 ASP A CA 1
ATOM 766 C C . ASP A 1 94 ? 36.354 9.268 -13.612 1.00 39.56 94 ASP A C 1
ATOM 768 O O . ASP A 1 94 ? 35.274 8.740 -13.328 1.00 39.56 94 ASP A O 1
ATOM 772 N N . VAL A 1 95 ? 36.438 10.288 -14.464 1.00 50.72 95 VAL A N 1
ATOM 773 C CA . VAL A 1 95 ? 35.310 10.815 -15.237 1.00 50.72 95 VAL A CA 1
ATOM 774 C C . VAL A 1 95 ? 35.207 9.972 -16.500 1.00 50.72 95 VAL A C 1
ATOM 776 O O . VAL A 1 95 ? 35.697 10.380 -17.550 1.00 50.72 95 VAL A O 1
ATOM 779 N N . ASP A 1 96 ? 34.603 8.790 -16.384 1.00 46.28 96 ASP A N 1
ATOM 780 C CA . ASP A 1 96 ? 34.284 7.965 -17.549 1.00 46.28 96 ASP A CA 1
ATOM 781 C C . ASP A 1 96 ? 32.799 8.118 -17.917 1.00 46.28 96 ASP A C 1
ATOM 783 O O . ASP A 1 96 ? 31.889 7.921 -17.099 1.00 46.28 96 ASP A O 1
ATOM 787 N N . ASP A 1 97 ? 32.575 8.549 -19.158 1.00 57.72 97 ASP A N 1
ATOM 788 C CA . ASP A 1 97 ? 31.303 8.987 -19.752 1.00 57.72 97 ASP A CA 1
ATOM 789 C C . ASP A 1 97 ? 30.450 7.770 -20.174 1.00 57.72 97 ASP A C 1
ATOM 791 O O . ASP A 1 97 ? 29.992 7.642 -21.311 1.00 57.72 97 ASP A O 1
ATOM 795 N N . ASP A 1 98 ? 30.295 6.811 -19.259 1.00 66.88 98 ASP A N 1
ATOM 796 C CA . ASP A 1 98 ? 29.522 5.592 -19.474 1.00 66.88 98 ASP A CA 1
ATOM 797 C C . ASP A 1 98 ? 28.013 5.863 -19.281 1.00 66.88 98 ASP A C 1
ATOM 799 O O . ASP A 1 98 ? 27.582 6.375 -18.241 1.00 66.88 98 ASP A O 1
ATOM 803 N N . PRO A 1 99 ? 27.140 5.493 -20.239 1.00 59.53 99 PRO A N 1
ATOM 804 C CA . PRO A 1 99 ? 25.692 5.594 -20.069 1.00 59.53 99 PRO A CA 1
ATOM 805 C C . PRO A 1 99 ? 25.170 4.970 -18.767 1.00 59.53 99 PRO A C 1
ATOM 807 O O . PRO A 1 99 ? 24.158 5.433 -18.230 1.00 59.53 99 PRO A O 1
ATOM 810 N N . THR A 1 100 ? 25.847 3.944 -18.234 1.00 57.44 100 THR A N 1
ATOM 811 C CA . THR A 1 100 ? 25.442 3.316 -16.971 1.00 57.44 100 THR A CA 1
ATOM 812 C C . THR A 1 100 ? 25.800 4.153 -15.742 1.00 57.44 100 THR A C 1
ATOM 814 O O . THR A 1 100 ? 24.981 4.228 -14.824 1.00 57.44 100 THR A O 1
ATOM 817 N N . THR A 1 101 ? 26.924 4.880 -15.736 1.00 55.78 101 THR A N 1
ATOM 818 C CA . THR A 1 101 ? 27.267 5.826 -14.659 1.00 55.78 101 THR A CA 1
ATOM 819 C C . THR A 1 101 ? 26.347 7.044 -14.691 1.00 55.78 101 THR A C 1
ATOM 821 O O . THR A 1 101 ? 25.928 7.516 -13.633 1.00 55.78 101 THR A O 1
ATOM 824 N N . PHE A 1 102 ? 25.918 7.504 -15.873 1.00 57.53 102 PHE A N 1
ATOM 825 C CA . PHE A 1 102 ? 24.892 8.547 -16.002 1.00 57.53 102 PHE A CA 1
ATOM 826 C C . PHE A 1 102 ? 23.533 8.104 -15.441 1.00 57.53 102 PHE A C 1
ATOM 828 O O . PHE A 1 102 ? 22.902 8.857 -14.692 1.00 57.53 102 PHE A O 1
ATOM 835 N N . LEU A 1 103 ? 23.090 6.884 -15.765 1.00 55.16 103 LEU A N 1
ATOM 836 C CA . LEU A 1 103 ? 21.860 6.296 -15.228 1.00 55.16 103 LEU A CA 1
ATOM 837 C C . LEU A 1 103 ? 21.961 6.104 -13.712 1.00 55.16 103 LEU A C 1
ATOM 839 O O . LEU A 1 103 ? 21.098 6.595 -12.991 1.00 55.16 103 LEU A O 1
ATOM 843 N N . ASN A 1 104 ? 23.039 5.499 -13.203 1.00 57.75 104 ASN A N 1
ATOM 844 C CA . ASN A 1 104 ? 23.265 5.349 -11.761 1.00 57.75 104 ASN A CA 1
ATOM 845 C C . ASN A 1 104 ? 23.331 6.701 -11.040 1.00 57.75 104 ASN A C 1
ATOM 847 O O . ASN A 1 104 ? 22.754 6.838 -9.967 1.00 57.75 104 ASN A O 1
ATOM 851 N N . ASN A 1 105 ? 23.929 7.735 -11.636 1.00 55.22 105 ASN A N 1
ATOM 852 C CA . ASN A 1 105 ? 23.932 9.092 -11.082 1.00 55.22 105 ASN A CA 1
ATOM 853 C C . ASN A 1 105 ? 22.566 9.796 -11.200 1.00 55.22 105 ASN A C 1
ATOM 855 O O . ASN A 1 105 ? 22.262 10.697 -10.418 1.00 55.22 105 ASN A O 1
ATOM 859 N N . GLN A 1 106 ? 21.711 9.422 -12.155 1.00 54.75 106 GLN A N 1
ATOM 860 C CA . GLN A 1 106 ? 20.307 9.841 -12.184 1.00 54.75 106 GLN A CA 1
ATOM 861 C C . GLN A 1 106 ? 19.515 9.155 -11.061 1.00 54.75 106 GLN A C 1
ATOM 863 O O . GLN A 1 106 ? 18.815 9.847 -10.325 1.00 54.75 106 GLN A O 1
ATOM 868 N N . TYR A 1 107 ? 19.697 7.848 -10.853 1.00 53.09 107 TYR A N 1
ATOM 869 C CA . TYR A 1 107 ? 19.104 7.103 -9.737 1.00 53.09 107 TYR A CA 1
ATOM 870 C C . TYR A 1 107 ? 19.594 7.614 -8.371 1.00 53.09 107 TYR A C 1
ATOM 872 O O . TYR A 1 107 ? 18.790 7.814 -7.466 1.00 53.09 107 TYR A O 1
ATOM 880 N N . LYS A 1 108 ? 20.881 7.952 -8.247 1.00 51.59 108 LYS A N 1
ATOM 881 C CA . LYS A 1 108 ? 21.484 8.550 -7.044 1.00 51.59 108 LYS A CA 1
ATOM 882 C C . LYS A 1 108 ? 21.042 10.003 -6.794 1.00 51.59 108 LYS A C 1
ATOM 884 O O . LYS A 1 108 ? 21.022 10.465 -5.658 1.00 51.59 108 LYS A O 1
ATOM 889 N N . ARG A 1 109 ? 20.626 10.740 -7.829 1.00 44.88 109 ARG A N 1
ATOM 890 C CA . ARG A 1 109 ? 19.965 12.052 -7.658 1.00 44.88 109 ARG A CA 1
ATOM 891 C C . ARG A 1 109 ? 18.490 11.918 -7.282 1.00 44.88 109 ARG A C 1
ATOM 893 O O . ARG A 1 109 ? 18.002 12.704 -6.480 1.00 44.88 109 ARG A O 1
ATOM 900 N N . LEU A 1 110 ? 17.793 10.895 -7.782 1.00 49.59 110 LEU A N 1
ATOM 901 C CA . LEU A 1 110 ? 16.448 10.536 -7.310 1.00 49.59 110 LEU A CA 1
ATOM 902 C C . LEU A 1 110 ? 16.449 10.088 -5.838 1.00 49.59 110 LEU A C 1
ATOM 904 O O . LEU A 1 110 ? 15.421 10.158 -5.181 1.00 49.59 110 LEU A O 1
ATOM 908 N N . THR A 1 111 ? 17.588 9.679 -5.274 1.00 51.03 111 THR A N 1
ATOM 909 C CA . THR A 1 111 ? 17.687 9.419 -3.829 1.00 51.03 111 THR A CA 1
ATOM 910 C C . THR A 1 111 ? 17.790 10.679 -2.960 1.00 51.03 111 THR A C 1
ATOM 912 O O . THR A 1 111 ? 17.532 10.582 -1.763 1.00 51.03 111 THR A O 1
ATOM 915 N N . GLU A 1 112 ? 18.087 11.865 -3.513 1.00 47.31 112 GLU A N 1
ATOM 916 C CA . GLU A 1 112 ? 18.053 13.128 -2.743 1.00 47.31 112 GLU A CA 1
ATOM 917 C C . GLU A 1 112 ? 16.615 13.630 -2.505 1.00 47.31 112 GLU A C 1
ATOM 919 O O . GLU A 1 112 ? 16.358 14.324 -1.521 1.00 47.31 112 GLU A O 1
ATOM 924 N N . VAL A 1 113 ? 15.659 13.232 -3.357 1.00 54.47 113 VAL A N 1
ATOM 925 C CA . VAL A 1 113 ? 14.216 13.457 -3.172 1.00 54.47 113 VAL A CA 1
ATOM 926 C C . VAL A 1 113 ? 13.480 12.144 -3.417 1.00 54.47 113 VAL A C 1
ATOM 928 O O . VAL A 1 113 ? 13.295 11.748 -4.560 1.00 54.47 113 VAL A O 1
ATO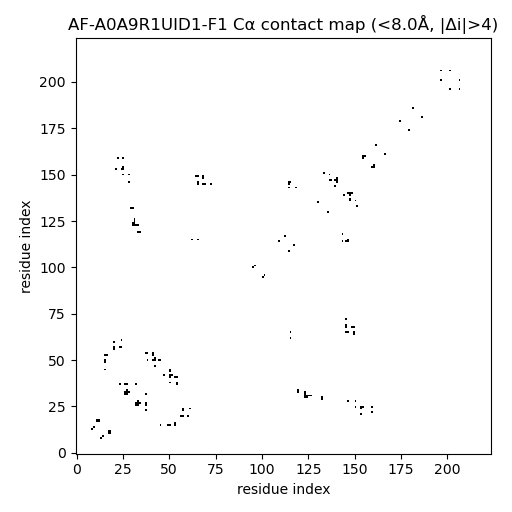M 931 N N . CYS A 1 114 ? 13.066 11.476 -2.339 1.00 76.38 114 CYS A N 1
ATOM 932 C CA . CYS A 1 114 ? 12.471 10.139 -2.355 1.00 76.38 114 CYS A CA 1
ATOM 933 C C . CYS A 1 114 ? 11.425 9.964 -3.480 1.00 76.38 114 CYS A C 1
ATOM 935 O O . CYS A 1 114 ? 10.419 10.675 -3.500 1.00 76.38 114 CYS A O 1
ATOM 937 N N . GLU A 1 115 ? 11.629 8.993 -4.386 1.00 87.81 115 GLU A N 1
ATOM 938 C CA . GLU A 1 115 ? 10.700 8.625 -5.479 1.00 87.81 115 GLU A CA 1
ATOM 939 C C . GLU A 1 115 ? 9.254 8.489 -4.965 1.00 87.81 115 GLU A C 1
ATOM 941 O O . GLU A 1 115 ? 8.298 8.894 -5.631 1.00 87.81 115 GLU A O 1
ATOM 946 N N . LEU A 1 116 ? 9.099 7.973 -3.740 1.00 88.38 116 LEU A N 1
ATOM 947 C CA . LEU A 1 116 ? 7.823 7.867 -3.039 1.00 88.38 116 LEU A CA 1
ATOM 948 C C . LEU A 1 116 ? 7.124 9.218 -2.872 1.00 88.38 116 LEU A C 1
ATOM 950 O O . LEU A 1 116 ? 5.930 9.322 -3.143 1.00 88.38 116 LEU A O 1
ATOM 954 N N . ASP A 1 117 ? 7.843 10.254 -2.448 1.00 89.19 117 ASP A N 1
ATOM 955 C CA . ASP A 1 117 ? 7.258 11.574 -2.217 1.00 89.19 117 ASP A CA 1
ATOM 956 C C . ASP A 1 117 ? 6.840 12.231 -3.546 1.00 89.19 117 ASP A C 1
ATOM 958 O O . ASP A 1 117 ? 5.810 12.905 -3.602 1.00 89.19 117 ASP A O 1
ATOM 962 N N . TRP A 1 118 ? 7.559 11.967 -4.646 1.00 88.75 118 TRP A N 1
ATOM 963 C CA . TRP A 1 118 ? 7.144 12.391 -5.992 1.00 88.75 118 TRP A CA 1
ATOM 964 C C . TRP A 1 118 ? 5.847 11.718 -6.431 1.00 88.75 118 TRP A C 1
ATOM 966 O O . TRP A 1 118 ? 4.909 12.396 -6.854 1.00 88.75 118 TRP A O 1
ATOM 976 N N . TYR A 1 119 ? 5.766 10.396 -6.292 1.00 90.81 119 TYR A N 1
ATOM 977 C CA . TYR A 1 119 ? 4.554 9.648 -6.613 1.00 90.81 119 TYR A CA 1
ATOM 978 C C . TYR A 1 119 ? 3.353 10.127 -5.785 1.00 90.81 119 TYR A C 1
ATOM 980 O O . TYR A 1 119 ? 2.262 10.335 -6.326 1.00 90.81 119 TYR A O 1
ATOM 988 N N . LEU A 1 120 ? 3.548 10.353 -4.483 1.00 89.38 120 LEU A N 1
ATOM 989 C CA . LEU A 1 120 ? 2.499 10.844 -3.589 1.00 89.38 120 LEU A CA 1
ATOM 990 C C . LEU A 1 120 ? 2.068 12.284 -3.914 1.00 89.38 120 LEU A C 1
ATOM 992 O O . LEU A 1 120 ? 0.898 12.611 -3.714 1.00 89.38 120 LEU A O 1
ATOM 996 N N . GLY A 1 121 ? 2.977 13.117 -4.429 1.00 85.88 121 GLY A N 1
ATOM 997 C CA . GLY A 1 121 ? 2.715 14.510 -4.806 1.00 85.88 121 GLY A CA 1
ATOM 998 C C . GLY A 1 121 ? 2.123 14.715 -6.206 1.00 85.88 121 GLY A C 1
ATOM 999 O O . GLY A 1 121 ? 1.571 15.779 -6.483 1.00 85.88 121 GLY A O 1
ATOM 1000 N N . GLU A 1 122 ? 2.215 13.729 -7.101 1.00 87.88 122 GLU A N 1
ATOM 1001 C CA . GLU A 1 122 ? 1.655 13.833 -8.454 1.00 87.88 122 GLU A CA 1
ATOM 1002 C C . GLU A 1 122 ? 0.112 13.913 -8.417 1.00 87.88 122 GLU A C 1
ATOM 1004 O O . GLU A 1 122 ? -0.532 13.492 -7.451 1.00 87.88 122 GLU A O 1
ATOM 1009 N N . GLN A 1 123 ? -0.523 14.431 -9.470 1.00 85.50 123 GLN A N 1
ATOM 1010 C CA . GLN A 1 123 ? -1.988 14.446 -9.540 1.00 85.50 123 GLN A CA 1
ATOM 1011 C C . GLN A 1 123 ? -2.554 13.018 -9.614 1.00 85.50 123 GLN A C 1
ATOM 1013 O O . GLN A 1 123 ? -1.897 12.103 -10.114 1.00 85.50 123 GLN A O 1
ATOM 1018 N N . CYS A 1 124 ? -3.757 12.814 -9.069 1.00 87.19 124 CYS A N 1
ATOM 1019 C CA . CYS A 1 124 ? -4.454 11.535 -9.198 1.00 87.19 124 CYS A CA 1
ATOM 1020 C C . CYS A 1 124 ? -4.945 11.330 -10.635 1.00 87.19 124 CYS A C 1
ATOM 1022 O O . CYS A 1 124 ? -5.401 12.273 -11.282 1.00 87.19 124 CYS A O 1
ATOM 1024 N N . GLU A 1 125 ? -4.908 10.083 -11.093 1.00 87.75 125 GLU A N 1
ATOM 1025 C CA . GLU A 1 125 ? -5.470 9.688 -12.387 1.00 87.75 125 GLU A CA 1
ATOM 1026 C C . GLU A 1 125 ? -7.007 9.749 -12.387 1.00 87.75 125 GLU A C 1
ATOM 1028 O O . GLU A 1 125 ? -7.656 9.682 -11.336 1.00 87.75 125 GLU A O 1
ATOM 1033 N N . SER A 1 126 ? -7.606 9.853 -13.577 1.00 84.62 126 SER A N 1
ATOM 1034 C CA . SER A 1 126 ? -9.064 9.868 -13.737 1.00 84.62 126 SER A CA 1
ATOM 1035 C C . SER A 1 126 ? -9.708 8.560 -13.256 1.00 84.62 126 SER A C 1
ATOM 1037 O O . SER A 1 126 ? -9.162 7.461 -13.387 1.00 84.62 126 SER A O 1
ATOM 1039 N N . LEU A 1 127 ? -10.937 8.657 -12.739 1.00 80.38 127 LEU A N 1
ATOM 1040 C CA . LEU A 1 127 ? -11.747 7.502 -12.325 1.00 80.38 127 LEU A CA 1
ATOM 1041 C C . LEU A 1 127 ? -12.409 6.794 -13.522 1.00 80.38 127 LEU A C 1
ATOM 1043 O O . LEU A 1 127 ? -13.583 6.428 -13.472 1.00 80.38 127 LEU A O 1
ATOM 1047 N N . ASP A 1 128 ? -11.669 6.601 -14.614 1.00 83.12 128 ASP A N 1
ATOM 1048 C CA . ASP A 1 128 ? -12.199 5.979 -15.823 1.00 83.12 128 ASP A CA 1
ATOM 1049 C C . ASP A 1 128 ? -12.414 4.471 -15.643 1.00 83.12 128 ASP A C 1
ATOM 1051 O O . ASP A 1 128 ? -11.536 3.722 -15.210 1.00 83.12 128 ASP A O 1
ATOM 1055 N N . ASN A 1 129 ? -13.581 3.986 -16.075 1.00 74.50 129 ASN A N 1
ATOM 1056 C CA . ASN A 1 129 ? -13.967 2.571 -15.960 1.00 74.50 129 ASN A CA 1
ATOM 1057 C C . ASN A 1 129 ? -13.103 1.613 -16.801 1.00 74.50 129 ASN A C 1
ATOM 1059 O O . ASN A 1 129 ? -13.192 0.399 -16.633 1.00 74.50 129 ASN A O 1
ATOM 1063 N N . LYS A 1 130 ? -12.295 2.139 -17.729 1.00 82.50 130 LYS A N 1
ATOM 1064 C CA . LYS A 1 130 ? -11.377 1.361 -18.578 1.00 82.50 130 LYS A CA 1
ATOM 1065 C C . LYS A 1 130 ? -9.930 1.389 -18.073 1.00 82.50 130 LYS A C 1
ATOM 1067 O O . LYS A 1 130 ? -9.037 0.943 -18.789 1.00 82.50 130 LYS A O 1
ATOM 1072 N N . PHE A 1 131 ? -9.690 1.932 -16.881 1.00 84.12 131 PHE A N 1
ATOM 1073 C CA . PHE A 1 131 ? -8.355 2.022 -16.310 1.00 84.12 131 PHE A CA 1
ATOM 1074 C C . PHE A 1 131 ? -7.835 0.641 -15.892 1.00 84.12 131 PHE A C 1
ATOM 1076 O O . PHE A 1 131 ? -8.428 -0.029 -15.045 1.00 84.12 131 PHE A O 1
ATOM 1083 N N . ASP A 1 132 ? -6.709 0.233 -16.476 1.00 87.31 132 ASP A N 1
ATOM 1084 C CA . ASP A 1 132 ? -5.983 -0.975 -16.088 1.00 87.31 132 ASP A CA 1
ATOM 1085 C C . ASP A 1 132 ? -4.762 -0.594 -15.245 1.00 87.31 132 ASP A C 1
ATOM 1087 O O . ASP A 1 132 ? -3.757 -0.093 -15.759 1.00 87.31 132 ASP A O 1
ATOM 1091 N N . LEU A 1 133 ? -4.869 -0.873 -13.945 1.00 88.50 133 LEU A N 1
ATOM 1092 C CA . LEU A 1 133 ? -3.848 -0.592 -12.940 1.00 88.50 133 LEU A CA 1
ATOM 1093 C C . LEU A 1 133 ? -2.504 -1.262 -13.255 1.00 88.50 133 LEU A C 1
ATOM 1095 O O . LEU A 1 133 ? -1.455 -0.634 -13.122 1.00 88.50 133 LEU A O 1
ATOM 1099 N N . LEU A 1 134 ? -2.515 -2.519 -13.707 1.00 87.44 134 LEU A N 1
ATOM 1100 C CA . LEU A 1 134 ? -1.280 -3.256 -13.986 1.00 87.44 134 LEU A CA 1
ATOM 1101 C C . LEU A 1 134 ? -0.611 -2.733 -15.257 1.00 87.44 134 LEU A C 1
ATOM 1103 O O . LEU A 1 134 ? 0.611 -2.577 -15.305 1.00 87.44 134 LEU A O 1
ATOM 1107 N N . THR A 1 135 ? -1.407 -2.404 -16.276 1.00 89.44 135 THR A N 1
ATOM 1108 C CA . THR A 1 135 ? -0.889 -1.775 -17.496 1.00 89.44 135 THR A CA 1
ATOM 1109 C C . THR A 1 135 ? -0.339 -0.374 -17.216 1.00 89.44 135 THR A C 1
ATOM 1111 O O . THR A 1 135 ? 0.668 0.009 -17.815 1.00 89.44 135 THR A O 1
ATOM 1114 N N . TRP A 1 136 ? -0.941 0.385 -16.295 1.00 92.06 136 TRP A N 1
ATOM 1115 C CA . TRP A 1 136 ? -0.421 1.689 -15.876 1.00 92.06 136 TRP A CA 1
ATOM 1116 C C . TRP A 1 136 ? 0.942 1.561 -15.191 1.00 92.06 136 TRP A C 1
ATOM 1118 O O . TRP A 1 136 ? 1.887 2.241 -15.598 1.00 92.06 136 TRP A O 1
ATOM 1128 N N . TRP A 1 137 ? 1.085 0.637 -14.233 1.00 93.12 137 TRP A N 1
ATOM 1129 C CA . TRP A 1 137 ? 2.370 0.376 -13.572 1.00 93.12 137 TRP A CA 1
ATOM 1130 C C . TRP A 1 13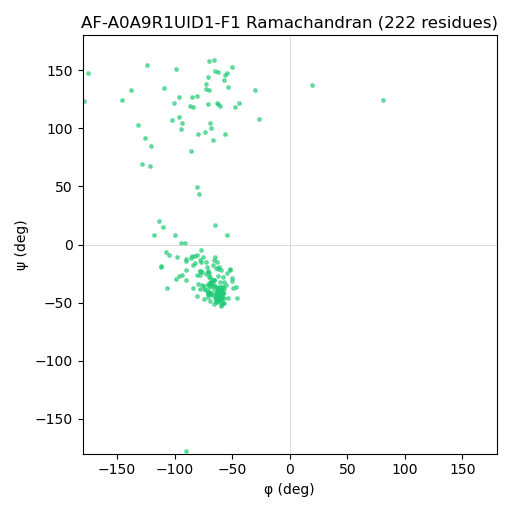7 ? 3.435 -0.114 -14.553 1.00 93.12 137 TRP A C 1
ATOM 1132 O O . TRP A 1 137 ? 4.576 0.336 -14.494 1.00 93.12 137 TRP A O 1
ATOM 1142 N N . LYS A 1 138 ? 3.060 -0.946 -15.531 1.00 89.44 138 LYS A N 1
ATOM 1143 C CA . LYS A 1 138 ? 3.967 -1.381 -16.604 1.00 89.44 138 LYS A CA 1
ATOM 1144 C C . LYS A 1 138 ? 4.481 -0.214 -17.455 1.00 89.44 138 LYS A C 1
ATOM 1146 O O . LYS A 1 138 ? 5.639 -0.224 -17.857 1.00 89.44 138 LYS A O 1
ATOM 1151 N N . LYS A 1 139 ? 3.638 0.783 -17.741 1.00 90.94 139 LYS A N 1
ATOM 1152 C CA . LYS A 1 139 ? 4.024 1.979 -18.513 1.00 90.94 139 LYS A CA 1
ATOM 1153 C C . LYS A 1 139 ? 4.886 2.948 -17.702 1.00 90.94 139 LYS A C 1
ATOM 1155 O O . LYS A 1 139 ? 5.792 3.556 -18.260 1.00 90.94 139 LYS A O 1
ATOM 1160 N N . ASN A 1 140 ? 4.617 3.080 -16.404 1.00 89.62 140 ASN A N 1
ATOM 1161 C CA . ASN A 1 140 ? 5.308 4.028 -15.526 1.00 89.62 140 ASN A CA 1
ATOM 1162 C C . ASN A 1 140 ? 6.507 3.428 -14.775 1.00 89.62 140 ASN A C 1
ATOM 1164 O O . ASN A 1 140 ? 7.182 4.153 -14.052 1.00 89.62 140 ASN A O 1
ATOM 1168 N N . GLN A 1 141 ? 6.835 2.151 -14.989 1.00 87.75 141 GLN A N 1
ATOM 1169 C CA . GLN A 1 141 ? 7.969 1.480 -14.345 1.00 87.75 141 GLN A CA 1
ATOM 1170 C C . GLN A 1 141 ? 9.308 2.203 -14.561 1.00 87.75 141 GLN A C 1
ATOM 1172 O O . GLN A 1 141 ? 10.142 2.210 -13.666 1.00 87.75 141 GLN A O 1
ATOM 1177 N N . ALA A 1 142 ? 9.523 2.826 -15.724 1.00 84.25 142 ALA A N 1
ATOM 1178 C CA . ALA A 1 142 ? 10.752 3.582 -15.979 1.00 84.25 142 ALA A CA 1
ATOM 1179 C C . ALA A 1 142 ? 10.842 4.879 -15.151 1.00 84.25 142 ALA A C 1
ATOM 1181 O O . ALA A 1 142 ? 11.939 5.336 -14.853 1.00 84.25 142 ALA A O 1
ATOM 1182 N N . ARG A 1 143 ? 9.692 5.467 -14.789 1.00 86.56 143 ARG A N 1
ATOM 1183 C CA . ARG A 1 143 ? 9.603 6.685 -13.967 1.00 86.56 143 ARG A CA 1
ATOM 1184 C C . ARG A 1 143 ? 9.671 6.366 -12.476 1.00 86.56 143 ARG A C 1
ATOM 1186 O O . ARG A 1 143 ? 10.272 7.126 -11.729 1.00 86.56 143 ARG A O 1
ATOM 1193 N N . PHE A 1 144 ? 9.049 5.258 -12.079 1.00 89.62 144 PHE A N 1
ATOM 1194 C CA . PHE A 1 144 ? 8.917 4.822 -10.692 1.00 89.62 144 PHE A CA 1
ATOM 1195 C C . PHE A 1 144 ? 9.377 3.363 -10.533 1.00 89.62 144 PHE A C 1
ATOM 1197 O O . PHE A 1 144 ? 8.541 2.469 -10.371 1.00 89.62 144 PHE A O 1
ATOM 1204 N N . PRO A 1 145 ? 10.681 3.071 -10.672 1.00 87.94 145 PRO A N 1
ATOM 1205 C CA . PRO A 1 145 ? 11.184 1.699 -10.669 1.00 87.94 145 PRO A CA 1
ATOM 1206 C C . PRO A 1 145 ? 10.962 0.982 -9.333 1.00 87.94 145 PRO A C 1
ATOM 1208 O O . PRO A 1 145 ? 10.563 -0.188 -9.337 1.00 87.94 145 PRO A O 1
ATOM 1211 N N . ILE A 1 146 ? 11.178 1.666 -8.204 1.00 89.19 146 ILE A N 1
ATOM 1212 C CA . ILE A 1 146 ? 11.069 1.073 -6.866 1.00 89.19 146 ILE A CA 1
ATOM 121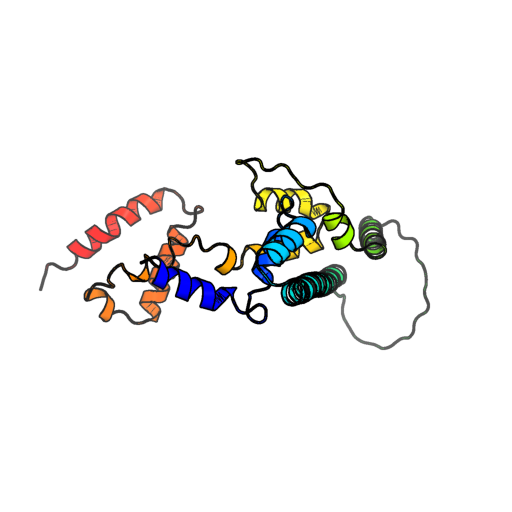3 C C . ILE A 1 146 ? 9.593 0.880 -6.519 1.00 89.19 146 ILE A C 1
ATOM 1215 O O . ILE A 1 146 ? 9.182 -0.213 -6.123 1.00 89.19 146 ILE A O 1
ATOM 1219 N N . ILE A 1 147 ? 8.756 1.898 -6.736 1.00 91.38 147 ILE A N 1
ATOM 1220 C CA . ILE A 1 147 ? 7.326 1.803 -6.416 1.00 91.38 147 ILE A CA 1
ATOM 1221 C C . ILE A 1 147 ? 6.626 0.817 -7.353 1.00 91.38 147 ILE A C 1
ATOM 1223 O O . ILE A 1 147 ? 5.767 0.064 -6.900 1.00 91.38 147 ILE A O 1
ATOM 1227 N N . ALA A 1 148 ? 7.015 0.739 -8.630 1.00 91.25 148 ALA A N 1
ATOM 1228 C CA . ALA A 1 148 ? 6.477 -0.273 -9.535 1.00 91.25 148 ALA A CA 1
ATOM 1229 C C . ALA A 1 148 ? 6.829 -1.695 -9.080 1.00 91.25 148 ALA A C 1
ATOM 1231 O O . ALA A 1 148 ? 5.995 -2.591 -9.216 1.00 91.25 148 ALA A O 1
ATOM 1232 N N . ALA A 1 149 ? 8.025 -1.923 -8.525 1.00 90.38 149 ALA A N 1
ATOM 1233 C CA . ALA A 1 149 ? 8.384 -3.218 -7.950 1.00 90.38 149 ALA A CA 1
ATOM 1234 C C . ALA A 1 149 ? 7.483 -3.567 -6.756 1.00 90.38 149 ALA A C 1
ATOM 1236 O O . ALA A 1 149 ? 6.876 -4.638 -6.746 1.00 90.38 149 ALA A O 1
ATOM 1237 N N . ILE A 1 150 ? 7.295 -2.619 -5.836 1.00 92.56 150 ILE A N 1
ATOM 1238 C CA . ILE A 1 150 ? 6.381 -2.760 -4.696 1.00 92.56 150 ILE A CA 1
ATOM 1239 C C . ILE A 1 150 ? 4.947 -3.029 -5.168 1.00 92.56 150 ILE A C 1
ATOM 1241 O O . ILE A 1 150 ? 4.281 -3.927 -4.657 1.00 92.56 150 ILE A O 1
ATOM 1245 N N . ALA A 1 151 ? 4.459 -2.283 -6.160 1.00 92.38 151 ALA A N 1
ATOM 1246 C CA . ALA A 1 151 ? 3.112 -2.430 -6.698 1.00 92.38 151 ALA A CA 1
ATOM 1247 C C . ALA A 1 151 ? 2.877 -3.816 -7.299 1.00 92.38 151 ALA A C 1
ATOM 1249 O O . ALA A 1 151 ? 1.819 -4.398 -7.066 1.00 92.38 151 ALA A O 1
ATOM 1250 N N . ARG A 1 152 ? 3.849 -4.387 -8.020 1.00 90.06 152 ARG A N 1
ATOM 1251 C CA . ARG A 1 152 ? 3.726 -5.756 -8.547 1.00 90.06 152 ARG A CA 1
ATOM 1252 C C . ARG A 1 152 ? 3.535 -6.783 -7.435 1.00 90.06 152 ARG A C 1
ATOM 1254 O O . ARG A 1 152 ? 2.679 -7.652 -7.576 1.00 90.06 152 ARG A O 1
ATOM 1261 N N . ASP A 1 153 ? 4.293 -6.666 -6.351 1.00 90.38 153 ASP A N 1
ATOM 1262 C CA . ASP A 1 153 ? 4.289 -7.668 -5.285 1.00 90.38 153 ASP A CA 1
ATOM 1263 C C . ASP A 1 153 ? 3.094 -7.490 -4.347 1.00 90.38 153 ASP A C 1
ATOM 1265 O O . ASP A 1 153 ? 2.391 -8.454 -4.034 1.00 90.38 153 ASP A O 1
ATOM 1269 N N . VAL A 1 154 ? 2.798 -6.248 -3.955 1.00 91.62 154 VAL A N 1
ATOM 1270 C CA . VAL A 1 154 ? 1.659 -5.938 -3.088 1.00 91.62 154 VAL A CA 1
ATOM 1271 C C . VAL A 1 154 ? 0.352 -6.236 -3.809 1.00 91.62 154 VAL A C 1
ATOM 1273 O O . VAL A 1 154 ? -0.461 -6.976 -3.269 1.00 91.62 154 VAL A O 1
ATOM 1276 N N . LEU A 1 155 ? 0.135 -5.748 -5.036 1.00 87.81 155 LEU A N 1
ATOM 1277 C CA . LEU A 1 155 ? -1.136 -5.959 -5.750 1.00 87.81 155 LEU A CA 1
ATOM 1278 C C . LEU A 1 155 ? -1.378 -7.432 -6.127 1.00 87.81 155 LEU A C 1
ATOM 1280 O O . LEU 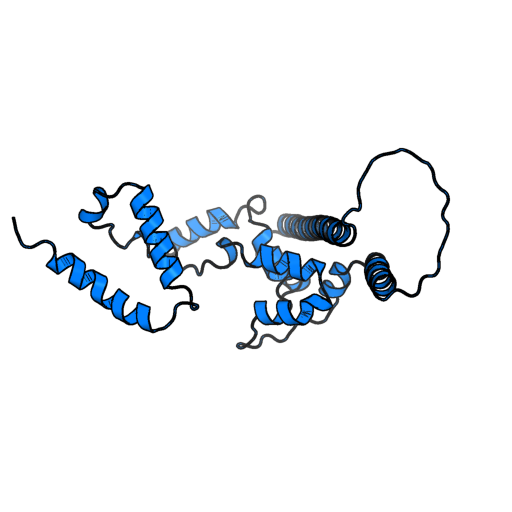A 1 155 ? -2.518 -7.815 -6.392 1.00 87.81 155 LEU A O 1
ATOM 1284 N N . ALA A 1 156 ? -0.338 -8.272 -6.116 1.00 85.06 156 ALA A N 1
ATOM 1285 C CA . ALA A 1 156 ? -0.455 -9.711 -6.332 1.00 85.06 156 ALA A CA 1
ATOM 1286 C C . ALA A 1 156 ? -0.958 -10.485 -5.099 1.00 85.06 156 ALA A C 1
ATOM 1288 O O . ALA A 1 156 ? -1.347 -11.649 -5.241 1.00 85.06 156 ALA A O 1
ATOM 1289 N N . ILE A 1 157 ? -0.993 -9.881 -3.901 1.00 84.75 157 ILE A N 1
ATOM 1290 C CA . ILE A 1 157 ? -1.449 -10.559 -2.680 1.00 84.75 157 ILE A CA 1
ATOM 1291 C C . ILE A 1 157 ? -2.912 -11.009 -2.869 1.00 84.75 157 ILE A C 1
ATOM 1293 O O . ILE A 1 157 ? -3.804 -10.169 -3.016 1.00 84.75 157 ILE A O 1
ATOM 1297 N N . PRO A 1 158 ? -3.218 -12.322 -2.795 1.00 61.19 158 PRO A N 1
ATOM 1298 C CA . PRO A 1 158 ? -4.557 -12.836 -3.082 1.00 61.19 158 PRO A CA 1
ATOM 1299 C C . PRO A 1 158 ? -5.661 -12.216 -2.220 1.00 61.19 158 PRO A C 1
ATOM 1301 O O . PRO A 1 158 ? -6.774 -12.014 -2.689 1.00 61.19 158 PRO A O 1
ATOM 1304 N N . ALA A 1 159 ? -5.365 -11.851 -0.970 1.00 64.25 159 ALA A N 1
ATOM 1305 C CA . ALA A 1 159 ? -6.329 -11.188 -0.087 1.00 64.25 159 ALA A CA 1
ATOM 1306 C C . ALA A 1 159 ? -6.844 -9.837 -0.632 1.00 64.25 159 ALA A C 1
ATOM 1308 O O . ALA A 1 159 ? -7.928 -9.412 -0.242 1.00 64.25 159 ALA A O 1
ATOM 1309 N N . LEU A 1 160 ? -6.101 -9.196 -1.542 1.00 62.19 160 LEU A N 1
ATOM 1310 C CA . LEU A 1 160 ? -6.473 -7.946 -2.212 1.00 62.19 160 LEU A CA 1
ATOM 1311 C C . LEU A 1 160 ? -7.253 -8.171 -3.511 1.00 62.19 160 LEU A C 1
ATOM 1313 O O . LEU A 1 160 ? -7.983 -7.289 -3.954 1.00 62.19 160 LEU A O 1
ATOM 1317 N N . THR A 1 161 ? -7.125 -9.358 -4.108 1.00 50.28 161 THR A N 1
ATOM 1318 C CA . THR A 1 161 ? -7.763 -9.727 -5.381 1.00 50.28 161 THR A CA 1
ATOM 1319 C C . THR A 1 161 ? -8.956 -10.662 -5.210 1.00 50.28 161 THR A C 1
ATOM 1321 O O . THR A 1 161 ? -9.699 -10.888 -6.169 1.00 50.28 161 THR A O 1
ATOM 1324 N N . VAL A 1 162 ? -9.189 -11.199 -4.004 1.00 47.16 162 VAL A N 1
ATOM 1325 C CA . VAL A 1 162 ? -10.368 -12.014 -3.696 1.00 47.16 162 VAL A CA 1
ATOM 1326 C C . VAL A 1 162 ? -11.606 -11.125 -3.778 1.00 47.16 162 VAL A C 1
ATOM 1328 O O . VAL A 1 162 ? -12.084 -10.553 -2.799 1.00 47.16 162 VAL A O 1
ATOM 1331 N N . ALA A 1 163 ? -12.181 -11.073 -4.978 1.00 41.44 163 ALA A N 1
ATOM 1332 C CA . ALA A 1 163 ? -13.586 -10.794 -5.165 1.00 41.44 163 ALA A CA 1
ATOM 1333 C C . ALA A 1 163 ? -14.347 -11.692 -4.183 1.00 41.44 163 ALA A C 1
ATOM 1335 O O . ALA A 1 163 ? -14.280 -12.923 -4.259 1.00 41.44 163 ALA A O 1
ATOM 1336 N N . SER A 1 164 ? -15.075 -11.062 -3.265 1.00 44.44 164 SER A N 1
ATOM 1337 C CA . SER A 1 164 ? -15.866 -11.644 -2.171 1.00 44.44 164 SER A CA 1
ATOM 1338 C C . SER A 1 164 ? -16.914 -12.695 -2.588 1.00 44.44 164 SER A C 1
ATOM 1340 O O . SER A 1 164 ? -17.712 -13.137 -1.765 1.00 44.44 164 SER A O 1
ATOM 1342 N N . LYS A 1 165 ? -16.922 -13.119 -3.857 1.00 38.88 165 LYS A N 1
ATOM 1343 C CA . LYS A 1 165 ? -17.884 -14.030 -4.477 1.00 38.88 165 LYS A CA 1
ATOM 1344 C C . LYS A 1 165 ? -17.324 -15.407 -4.866 1.00 38.88 165 LYS A C 1
ATOM 1346 O O . LYS A 1 165 ? -18.125 -16.316 -5.036 1.00 38.88 165 LYS A O 1
ATOM 1351 N N . SER A 1 166 ? -16.006 -15.602 -4.998 1.00 47.53 166 SER A N 1
ATOM 1352 C CA . SER A 1 166 ? -15.454 -16.834 -5.612 1.00 47.53 166 SER A CA 1
ATOM 1353 C C . SER A 1 166 ? -14.806 -17.823 -4.627 1.00 47.53 166 SER A C 1
ATOM 1355 O O . SER A 1 166 ? -15.017 -19.029 -4.740 1.00 47.53 166 SER A O 1
ATOM 1357 N N . SER A 1 167 ? -14.100 -17.355 -3.592 1.00 43.22 167 SER A N 1
ATOM 1358 C CA . SER A 1 167 ? -13.363 -18.256 -2.683 1.00 43.22 167 SER A CA 1
ATOM 1359 C C . SER A 1 167 ? -14.247 -19.074 -1.730 1.00 43.22 167 SER A C 1
ATOM 1361 O O . SER A 1 167 ? -13.785 -20.064 -1.171 1.00 43.22 167 SER A O 1
ATOM 1363 N N . PHE A 1 168 ? -15.525 -18.711 -1.576 1.00 44.53 168 PHE A N 1
ATOM 1364 C CA . PHE A 1 168 ? -16.490 -19.463 -0.763 1.00 44.53 168 PHE A CA 1
ATOM 1365 C C . PHE A 1 168 ? -17.393 -20.406 -1.571 1.00 44.53 168 PHE A C 1
ATOM 1367 O O . PHE A 1 168 ? -18.072 -21.231 -0.966 1.00 44.53 168 PHE A O 1
ATOM 1374 N N . SER A 1 169 ? -17.404 -20.322 -2.907 1.00 43.00 169 SER A N 1
ATOM 1375 C CA . SER A 1 169 ? -18.252 -21.189 -3.744 1.00 43.00 169 SER A CA 1
ATOM 1376 C C . SER A 1 169 ? -17.546 -22.489 -4.137 1.00 43.00 169 SER A C 1
ATOM 1378 O O . SER A 1 169 ? -18.173 -23.540 -4.228 1.00 43.00 169 SER A O 1
ATOM 1380 N N . THR A 1 170 ? -16.216 -22.471 -4.269 1.00 43.31 170 THR A N 1
ATOM 1381 C CA . THR A 1 170 ? -15.453 -23.695 -4.569 1.00 43.31 170 THR A CA 1
ATOM 1382 C C . THR A 1 170 ? -15.378 -24.653 -3.376 1.00 43.31 170 THR A C 1
ATOM 1384 O O . THR A 1 170 ? -15.178 -25.844 -3.569 1.00 43.31 170 THR A O 1
ATOM 1387 N N . GLY A 1 171 ? -15.611 -24.176 -2.147 1.00 40.12 171 GLY A N 1
ATOM 1388 C CA . GLY A 1 171 ? -15.780 -25.053 -0.981 1.00 40.12 171 GLY A CA 1
ATOM 1389 C C . GLY A 1 171 ? -17.140 -25.765 -0.926 1.00 40.12 171 GLY A C 1
ATOM 1390 O O . GLY A 1 171 ? -17.321 -26.640 -0.086 1.00 40.12 171 GLY A O 1
ATOM 1391 N N . GLY A 1 172 ? -18.092 -25.371 -1.783 1.00 44.62 172 GLY A N 1
ATOM 1392 C CA . GLY A 1 172 ? -19.449 -25.923 -1.852 1.00 44.62 172 GLY A CA 1
ATOM 1393 C C . GLY A 1 172 ? -19.718 -26.801 -3.075 1.00 44.62 172 GLY A C 1
ATOM 1394 O O . GLY A 1 172 ? -20.770 -27.433 -3.136 1.00 44.62 172 GLY A O 1
ATOM 1395 N N . HIS A 1 173 ? -18.784 -26.896 -4.027 1.00 48.28 173 HIS A N 1
ATOM 1396 C CA . HIS A 1 173 ? -18.789 -28.037 -4.933 1.00 48.28 173 HIS A CA 1
AT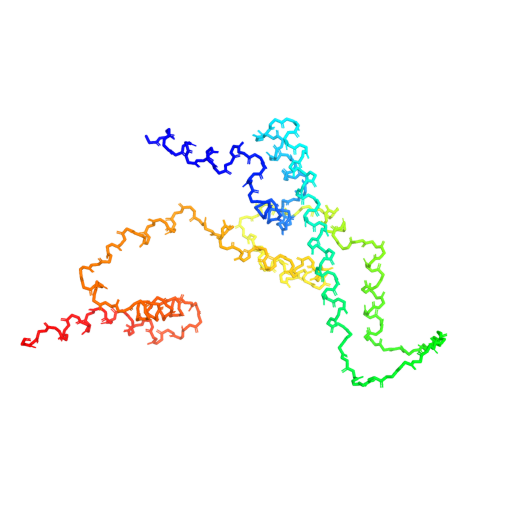OM 1397 C C . HIS A 1 173 ? -18.292 -29.226 -4.132 1.00 48.28 173 HIS A C 1
ATOM 1399 O O . HIS A 1 173 ? -17.092 -29.388 -3.924 1.00 48.28 173 HIS A O 1
ATOM 1405 N N . ASN A 1 174 ? -19.266 -29.988 -3.636 1.00 45.91 174 ASN A N 1
ATOM 1406 C CA . ASN A 1 174 ? -19.119 -31.345 -3.150 1.00 45.91 174 ASN A CA 1
ATOM 1407 C C . ASN A 1 174 ? -17.938 -32.003 -3.865 1.00 45.91 174 ASN A C 1
ATOM 1409 O O . ASN A 1 174 ? -18.016 -32.304 -5.057 1.00 45.91 174 ASN A O 1
ATOM 1413 N N . LEU A 1 175 ? -16.839 -32.195 -3.131 1.00 46.16 175 LEU A N 1
ATOM 1414 C CA . LEU A 1 175 ? -15.970 -33.325 -3.395 1.00 46.16 175 LEU A CA 1
ATOM 1415 C C . LEU A 1 175 ? -16.903 -34.523 -3.280 1.00 46.16 175 LEU A C 1
ATOM 1417 O O . LEU A 1 175 ? -17.266 -34.938 -2.182 1.00 46.16 175 LEU A O 1
ATOM 1421 N N . ASP A 1 176 ? -17.409 -34.949 -4.430 1.00 51.69 176 ASP A N 1
ATOM 1422 C CA . ASP A 1 176 ? -18.232 -36.131 -4.568 1.00 51.69 176 ASP A CA 1
ATOM 1423 C C . ASP A 1 176 ? -17.513 -37.299 -3.879 1.00 51.69 176 ASP A C 1
ATOM 1425 O O . ASP A 1 176 ? -16.279 -37.304 -3.776 1.00 51.69 176 ASP A O 1
ATOM 1429 N N . ALA A 1 177 ? -18.259 -38.288 -3.393 1.00 52.12 177 ALA A N 1
ATOM 1430 C CA . ALA A 1 177 ? -17.718 -39.419 -2.640 1.00 52.12 177 ALA A CA 1
ATOM 1431 C C . ALA A 1 177 ? -16.552 -40.123 -3.378 1.00 52.12 177 ALA A C 1
ATOM 1433 O O . ALA A 1 177 ? -15.675 -40.696 -2.730 1.00 52.12 177 ALA A O 1
ATOM 1434 N N . PHE A 1 178 ? -16.474 -39.969 -4.705 1.00 52.16 178 PHE A N 1
ATOM 1435 C CA . PHE A 1 178 ? -15.385 -40.393 -5.589 1.00 52.16 178 PHE A CA 1
ATOM 1436 C C . PHE A 1 178 ? -14.011 -39.733 -5.333 1.00 52.16 178 PHE A C 1
ATOM 1438 O O . PHE A 1 178 ? -12.981 -40.358 -5.588 1.00 52.16 178 PHE A O 1
ATOM 1445 N N . HIS A 1 179 ? -13.937 -38.517 -4.780 1.00 53.34 179 HIS A N 1
ATOM 1446 C CA . HIS A 1 179 ? -12.660 -37.851 -4.473 1.00 53.34 179 HIS A CA 1
ATOM 1447 C C . HIS A 1 179 ? -12.070 -38.230 -3.105 1.00 53.34 179 HIS A C 1
ATOM 1449 O O . HIS A 1 179 ? -10.886 -37.980 -2.868 1.00 53.34 179 HIS A O 1
ATOM 1455 N N . SER A 1 180 ? -12.838 -38.901 -2.239 1.00 54.62 180 SER A N 1
ATOM 1456 C CA . SER A 1 180 ? -12.380 -39.407 -0.930 1.00 54.62 180 SER A CA 1
ATOM 1457 C C . SER A 1 180 ? -11.274 -40.472 -1.042 1.00 54.62 180 SER A C 1
ATOM 1459 O O . SER A 1 180 ? -10.598 -40.772 -0.062 1.00 54.62 180 SER A O 1
ATOM 1461 N N . SER A 1 181 ? -11.079 -41.028 -2.243 1.00 59.50 181 SER A N 1
ATOM 1462 C CA . SER A 1 181 ? -10.071 -42.043 -2.587 1.00 59.50 181 SER A CA 1
ATOM 1463 C C . SER A 1 181 ? -8.730 -41.445 -3.059 1.00 59.50 181 SER A C 1
ATOM 1465 O O . SER A 1 181 ? -7.702 -42.127 -3.118 1.00 59.50 181 SER A O 1
ATOM 1467 N N . LEU A 1 182 ? -8.683 -40.150 -3.393 1.00 63.38 182 LEU A N 1
ATOM 1468 C CA . LEU A 1 182 ? -7.480 -39.544 -3.960 1.00 63.38 182 LEU A CA 1
ATOM 1469 C C . LEU A 1 182 ? -6.508 -39.095 -2.871 1.00 63.38 182 LEU A C 1
ATOM 1471 O O . LEU A 1 182 ? -6.821 -38.289 -1.999 1.00 63.38 182 LEU A O 1
ATOM 1475 N N . THR A 1 183 ? -5.260 -39.549 -2.981 1.00 71.00 183 THR A N 1
ATOM 1476 C CA . THR A 1 183 ? -4.167 -39.057 -2.138 1.00 71.00 183 THR A CA 1
ATOM 1477 C C . THR A 1 183 ? -4.033 -37.532 -2.290 1.00 71.00 183 THR A C 1
ATOM 1479 O O . THR A 1 183 ? -4.083 -37.042 -3.423 1.00 71.00 183 THR A O 1
ATOM 1482 N N . PRO A 1 184 ? -3.744 -36.769 -1.217 1.00 72.56 184 PRO A N 1
ATOM 1483 C CA . PRO A 1 184 ? -3.566 -35.312 -1.283 1.00 72.56 184 PRO A CA 1
ATOM 1484 C C . PRO A 1 184 ? -2.602 -34.832 -2.382 1.00 72.56 184 PRO A C 1
ATOM 1486 O O . PRO A 1 184 ? -2.805 -33.775 -2.976 1.00 72.56 184 PRO A O 1
ATOM 1489 N N . LYS A 1 185 ? -1.584 -35.640 -2.720 1.00 69.44 185 LYS A N 1
ATOM 1490 C CA . LYS A 1 185 ? -0.669 -35.382 -3.846 1.00 69.44 185 LYS A CA 1
ATOM 1491 C C . LYS A 1 185 ? -1.376 -35.366 -5.209 1.00 69.44 185 LYS A C 1
ATOM 1493 O O . LYS A 1 185 ? -1.085 -34.494 -6.020 1.00 69.44 185 LYS A O 1
ATOM 1498 N N . LYS A 1 186 ? -2.310 -36.292 -5.452 1.00 75.44 186 LYS A N 1
ATOM 1499 C CA . LYS A 1 186 ? -3.085 -36.375 -6.702 1.00 75.44 186 LYS A CA 1
ATOM 1500 C C . LYS A 1 186 ? -4.085 -35.226 -6.808 1.00 75.44 186 LYS A C 1
ATOM 1502 O O . LYS A 1 186 ? -4.187 -34.616 -7.863 1.00 75.44 186 LYS A O 1
ATOM 1507 N N . VAL A 1 187 ? -4.749 -34.872 -5.705 1.00 76.00 187 VAL A N 1
ATOM 1508 C CA . VAL A 1 187 ? -5.656 -33.711 -5.653 1.00 76.00 187 VAL A CA 1
ATOM 1509 C C . VAL A 1 187 ? -4.897 -32.413 -5.935 1.00 76.00 187 VAL A C 1
ATOM 1511 O O . VAL A 1 187 ? -5.324 -31.624 -6.774 1.00 76.00 187 VAL A O 1
ATOM 1514 N N . LYS A 1 188 ? -3.727 -32.216 -5.312 1.00 73.00 188 LYS A N 1
ATOM 1515 C CA . LYS A 1 188 ? -2.863 -31.060 -5.586 1.00 73.00 188 LYS A CA 1
ATOM 1516 C C . LYS A 1 188 ? -2.435 -31.011 -7.054 1.00 73.00 188 LYS A C 1
ATOM 1518 O O . LYS A 1 188 ? -2.541 -29.956 -7.665 1.00 73.00 188 LYS A O 1
ATOM 1523 N N . ALA A 1 189 ? -1.998 -32.138 -7.621 1.00 79.94 189 ALA A N 1
ATOM 1524 C CA . ALA A 1 189 ? -1.615 -32.218 -9.029 1.00 79.94 189 ALA A CA 1
ATOM 1525 C C . ALA A 1 189 ? -2.785 -31.869 -9.963 1.00 79.94 189 ALA A C 1
ATOM 1527 O O . ALA A 1 189 ? -2.609 -31.055 -10.860 1.00 79.94 189 ALA A O 1
ATOM 1528 N N . LEU A 1 190 ? -3.987 -32.396 -9.708 1.00 75.75 190 LEU A N 1
ATOM 1529 C CA . LEU A 1 190 ? -5.186 -32.094 -10.495 1.00 75.75 190 LEU A CA 1
ATOM 1530 C C . LEU A 1 190 ? -5.570 -30.614 -10.426 1.00 75.75 190 LEU A C 1
ATOM 1532 O O . LEU A 1 190 ? -5.806 -30.007 -11.465 1.00 75.75 190 LEU A O 1
ATOM 1536 N N . ILE A 1 191 ? -5.573 -30.011 -9.233 1.00 77.25 191 ILE A N 1
ATOM 1537 C CA . ILE A 1 191 ? -5.869 -28.580 -9.063 1.00 77.25 191 ILE A CA 1
ATOM 1538 C C . ILE A 1 191 ? -4.803 -27.723 -9.760 1.00 77.25 191 ILE A C 1
ATOM 1540 O O . ILE A 1 191 ? -5.140 -26.755 -10.438 1.00 77.25 191 ILE A O 1
ATOM 1544 N N . CYS A 1 192 ? -3.520 -28.082 -9.643 1.00 76.88 192 CYS A N 1
ATOM 1545 C CA . CYS A 1 192 ? -2.433 -27.401 -10.347 1.00 76.88 192 CYS A CA 1
ATOM 1546 C C . CYS A 1 192 ? -2.587 -27.511 -11.871 1.00 76.88 192 CYS A C 1
ATOM 1548 O O . CYS A 1 192 ? -2.521 -26.490 -12.547 1.00 76.88 192 CYS A O 1
ATOM 1550 N N . CYS A 1 193 ? -2.849 -28.707 -12.407 1.00 77.06 193 CYS A N 1
ATOM 1551 C CA . CYS A 1 193 ? -3.087 -28.924 -13.834 1.00 77.06 193 CYS A CA 1
ATOM 1552 C C . CYS A 1 193 ? -4.321 -28.162 -14.325 1.00 77.06 193 CYS A C 1
ATOM 1554 O O . CYS A 1 193 ? -4.262 -27.517 -15.364 1.00 77.06 193 CYS A O 1
ATOM 1556 N N . GLN A 1 194 ? -5.418 -28.170 -13.567 1.00 76.38 194 GLN A N 1
ATOM 1557 C CA . GLN A 1 194 ? -6.634 -27.436 -13.908 1.00 76.38 194 GLN A CA 1
ATOM 1558 C C . GLN A 1 194 ? -6.401 -25.921 -13.924 1.00 76.38 194 GLN A C 1
ATOM 1560 O O . GLN A 1 194 ? -6.840 -25.244 -14.852 1.00 76.38 194 GLN A O 1
ATOM 1565 N N . ASN A 1 195 ? -5.702 -25.381 -12.923 1.00 76.44 195 ASN A N 1
ATOM 1566 C CA . ASN A 1 195 ? -5.353 -23.960 -12.871 1.00 76.44 195 ASN A CA 1
ATOM 1567 C C . ASN A 1 195 ? -4.394 -23.568 -14.000 1.00 76.44 195 ASN A C 1
ATOM 1569 O O . ASN A 1 195 ? -4.547 -22.498 -14.582 1.00 76.44 195 ASN A O 1
ATOM 1573 N N . TRP A 1 196 ? -3.444 -24.441 -14.339 1.00 77.94 196 TRP A N 1
ATOM 1574 C CA . TRP A 1 196 ? -2.525 -24.244 -15.457 1.00 77.94 196 TRP A CA 1
ATOM 1575 C C . TRP A 1 196 ? -3.261 -24.231 -16.799 1.00 77.94 196 TRP A C 1
ATOM 1577 O O . TRP A 1 196 ? -3.060 -23.323 -17.597 1.00 77.94 196 TRP A O 1
ATOM 1587 N N . LEU A 1 197 ? -4.168 -25.189 -17.013 1.00 76.94 197 LEU A N 1
ATOM 1588 C CA . LEU A 1 197 ? -4.968 -25.297 -18.235 1.00 76.94 197 LEU A CA 1
ATOM 1589 C C . LEU A 1 197 ? -5.943 -24.128 -18.420 1.00 76.94 197 LEU A C 1
ATOM 1591 O O . LEU A 1 197 ? -6.232 -23.743 -19.544 1.00 76.94 197 LEU A O 1
ATOM 1595 N N . ARG A 1 198 ? -6.432 -23.544 -17.320 1.00 69.94 198 ARG A N 1
ATOM 1596 C CA . ARG A 1 198 ? -7.304 -22.357 -17.332 1.00 69.94 198 ARG A CA 1
ATOM 1597 C C . ARG A 1 198 ? -6.549 -21.032 -17.457 1.00 69.94 198 ARG A C 1
ATOM 1599 O O . ARG A 1 198 ? -7.184 -19.989 -17.617 1.00 69.94 198 ARG A O 1
ATOM 1606 N N . SER A 1 199 ? -5.220 -21.038 -17.350 1.00 66.50 199 SER A N 1
ATOM 1607 C CA . SER A 1 199 ? -4.411 -19.852 -17.621 1.00 66.50 199 SER A CA 1
ATOM 1608 C C . SER A 1 199 ? -4.452 -19.564 -19.121 1.00 66.50 199 SER A C 1
ATOM 1610 O O . SER A 1 199 ? -4.275 -20.472 -19.926 1.00 66.50 199 SER A O 1
ATOM 1612 N N . LYS A 1 200 ? -4.680 -18.305 -19.514 1.00 57.56 200 LYS A N 1
ATOM 1613 C CA . LYS A 1 200 ? -4.962 -17.855 -20.898 1.00 57.56 200 LYS A CA 1
ATOM 1614 C C . LYS A 1 200 ? -3.812 -18.045 -21.914 1.00 57.56 200 LYS A C 1
ATOM 1616 O O . LYS A 1 200 ? -3.832 -17.432 -22.973 1.00 57.56 200 LYS A O 1
ATOM 1621 N N . ASN A 1 201 ? -2.823 -18.879 -21.598 1.00 56.12 201 ASN A N 1
ATOM 1622 C CA . ASN A 1 201 ? -1.652 -19.177 -22.422 1.00 56.12 201 ASN A CA 1
ATOM 1623 C C . ASN A 1 201 ? -1.660 -20.605 -22.997 1.00 56.12 201 ASN A C 1
ATOM 1625 O O . ASN A 1 201 ? -0.621 -21.080 -23.452 1.00 56.12 201 ASN A O 1
ATOM 1629 N N . VAL A 1 202 ? -2.792 -21.311 -22.972 1.00 51.41 202 VAL A N 1
ATOM 1630 C CA . VAL A 1 202 ? -2.897 -22.647 -23.572 1.00 51.41 202 VAL A CA 1
ATOM 1631 C C . VAL A 1 202 ? -3.475 -22.531 -24.989 1.00 51.41 202 VAL A C 1
ATOM 1633 O O . VAL A 1 202 ? -4.528 -21.917 -25.147 1.00 51.41 202 VAL A O 1
ATOM 1636 N N . PRO A 1 203 ? -2.815 -23.085 -26.026 1.00 46.84 203 PRO A N 1
ATOM 1637 C CA . PRO A 1 203 ? -3.368 -23.139 -27.378 1.00 46.84 203 PRO A CA 1
ATOM 1638 C C . PRO A 1 203 ? -4.762 -23.787 -27.383 1.00 46.84 203 PRO A C 1
ATOM 1640 O O . PRO A 1 203 ? -4.960 -24.825 -26.748 1.00 46.84 203 PRO A O 1
ATOM 1643 N N . ASN A 1 204 ? -5.707 -23.187 -28.119 1.00 49.34 204 ASN A N 1
ATOM 1644 C CA . ASN A 1 204 ? -7.130 -23.570 -28.163 1.00 49.34 204 ASN A CA 1
ATOM 1645 C C . ASN A 1 204 ? -7.392 -25.069 -28.446 1.00 49.34 204 ASN A C 1
ATOM 1647 O O . ASN A 1 204 ? -8.443 -25.576 -28.067 1.00 49.34 204 ASN A O 1
ATOM 1651 N N . ASP A 1 205 ? -6.432 -25.797 -29.029 1.00 51.38 205 ASP A N 1
ATOM 1652 C CA . ASP A 1 205 ? -6.508 -27.245 -29.300 1.00 51.38 205 ASP A CA 1
ATOM 1653 C C . ASP A 1 205 ? -6.653 -28.131 -28.045 1.00 51.38 205 ASP A C 1
ATOM 1655 O O . ASP A 1 205 ? -7.054 -29.293 -28.138 1.00 51.38 205 ASP A O 1
ATOM 1659 N N . ILE A 1 206 ? -6.314 -27.621 -26.856 1.00 52.97 206 ILE A N 1
ATOM 1660 C CA . ILE A 1 206 ? -6.394 -28.393 -25.603 1.00 52.97 206 ILE A CA 1
ATOM 1661 C C . ILE A 1 206 ? -7.736 -28.158 -24.893 1.00 52.97 206 ILE A C 1
ATOM 1663 O O . ILE A 1 206 ? -8.222 -29.039 -24.187 1.00 52.97 206 ILE A O 1
ATOM 1667 N N . GLU A 1 207 ? -8.377 -27.008 -25.108 1.00 49.38 207 GLU A N 1
ATOM 1668 C CA . GLU A 1 207 ? -9.640 -26.652 -24.450 1.00 49.38 207 GLU A CA 1
ATOM 1669 C C . GLU A 1 207 ? -10.811 -27.529 -24.933 1.00 49.38 207 GLU A C 1
ATOM 1671 O O . GLU A 1 207 ? -11.678 -27.905 -24.141 1.00 49.38 207 GLU A O 1
ATOM 1676 N N . GLU A 1 208 ? -10.782 -27.938 -26.205 1.00 49.84 208 GLU A N 1
ATOM 1677 C CA . GLU A 1 208 ? -11.752 -28.870 -26.791 1.00 49.84 208 GLU A CA 1
ATOM 1678 C C . GLU A 1 208 ? -11.598 -30.282 -26.200 1.00 49.84 208 GLU A C 1
ATOM 1680 O O . GLU A 1 208 ? -12.574 -30.871 -25.743 1.00 49.84 208 GLU A O 1
ATOM 1685 N N . LYS A 1 209 ? -10.360 -30.770 -26.030 1.00 48.53 209 LYS A N 1
ATOM 1686 C CA . LYS A 1 209 ? -10.089 -32.083 -25.408 1.00 48.53 209 LYS A CA 1
ATOM 1687 C C . LYS A 1 209 ? -10.352 -32.127 -23.898 1.00 48.53 209 LYS A C 1
ATOM 1689 O O . LYS A 1 209 ? -10.585 -33.198 -23.341 1.00 48.53 209 LYS A O 1
ATOM 1694 N N . VAL A 1 210 ? -10.321 -30.982 -23.212 1.00 54.41 210 VAL A N 1
ATOM 1695 C CA . VAL A 1 210 ? -10.636 -30.880 -21.774 1.00 54.41 210 VAL A CA 1
ATOM 1696 C C . VAL A 1 210 ? -12.143 -30.903 -21.511 1.00 54.41 210 VAL A C 1
ATOM 1698 O O . VAL A 1 210 ? -12.562 -31.356 -20.444 1.00 54.41 210 VAL A O 1
ATOM 1701 N N . LYS A 1 211 ? -12.971 -30.487 -22.476 1.00 53.41 211 LYS A N 1
ATOM 1702 C CA . LYS A 1 211 ? -14.435 -30.625 -22.390 1.00 53.41 211 LYS A CA 1
ATOM 1703 C C . LYS A 1 211 ? -14.897 -32.081 -22.389 1.00 53.41 211 LYS A C 1
ATOM 1705 O O . LYS A 1 211 ? -15.884 -32.383 -21.722 1.00 53.41 211 LYS A O 1
ATOM 1710 N N . ASP A 1 212 ? -14.147 -32.959 -23.048 1.00 48.56 212 ASP A N 1
ATOM 1711 C CA . ASP A 1 212 ? -14.493 -34.377 -23.203 1.00 48.56 212 ASP A CA 1
ATOM 1712 C C . ASP A 1 212 ? -13.940 -35.266 -22.076 1.00 48.56 212 ASP A C 1
ATOM 1714 O O . ASP A 1 212 ? -14.368 -36.406 -21.902 1.00 48.56 212 ASP A O 1
ATOM 1718 N N . LEU A 1 213 ? -13.023 -34.748 -21.251 1.00 55.47 213 LEU A N 1
ATOM 1719 C CA . LEU A 1 213 ? -12.411 -35.476 -20.131 1.00 55.47 213 LEU A CA 1
ATOM 1720 C C . LEU A 1 213 ? -13.426 -36.002 -19.090 1.00 55.47 213 LEU A C 1
ATOM 1722 O O . LEU A 1 213 ? -13.287 -37.152 -18.675 1.00 55.47 213 LEU A O 1
ATOM 1726 N N . PRO A 1 214 ? -14.470 -35.248 -18.683 1.00 53.09 214 PRO A N 1
ATOM 1727 C CA . PRO A 1 214 ? -15.518 -35.767 -17.803 1.00 53.09 214 PRO A CA 1
ATOM 1728 C C . PRO A 1 214 ? -16.308 -36.930 -18.424 1.00 53.09 214 PRO A C 1
ATOM 1730 O O . PRO A 1 214 ? -16.643 -37.878 -17.718 1.00 53.09 214 PRO A O 1
ATOM 1733 N N . GLN A 1 215 ? -16.568 -36.887 -19.736 1.00 52.62 215 GLN A N 1
ATOM 1734 C CA . GLN A 1 215 ? -17.286 -37.947 -20.458 1.00 52.62 215 GLN A CA 1
ATOM 1735 C C . GLN A 1 215 ? -16.412 -39.189 -20.678 1.00 52.62 215 GLN A C 1
ATOM 1737 O O . GLN A 1 215 ? -16.886 -40.313 -20.510 1.00 52.62 215 GLN A O 1
ATOM 1742 N N . ALA A 1 216 ? -15.122 -39.004 -20.967 1.00 51.28 216 ALA A N 1
ATOM 1743 C CA . ALA A 1 216 ? -14.163 -40.095 -21.121 1.00 51.28 216 ALA A CA 1
ATOM 1744 C C . ALA A 1 216 ? -13.919 -40.849 -19.802 1.00 51.28 216 ALA A C 1
ATOM 1746 O O . ALA A 1 216 ? -13.785 -42.070 -19.804 1.00 51.28 216 ALA A O 1
ATOM 1747 N N . ILE A 1 217 ? -13.920 -40.144 -18.665 1.00 51.12 217 ILE A N 1
ATOM 1748 C CA . ILE A 1 217 ? -13.785 -40.763 -17.339 1.00 51.12 217 ILE A CA 1
ATOM 1749 C C . ILE A 1 217 ? -15.044 -41.565 -16.968 1.00 51.12 217 ILE A C 1
ATOM 1751 O O . ILE A 1 217 ? -14.909 -42.647 -16.406 1.00 51.12 217 ILE A O 1
ATOM 1755 N N . SER A 1 218 ? -16.251 -41.109 -17.338 1.00 50.34 218 SER A N 1
ATOM 1756 C CA . SER A 1 218 ? -17.488 -41.884 -17.120 1.00 50.34 218 SER A CA 1
ATOM 1757 C C . SER A 1 218 ? -17.631 -43.117 -18.022 1.00 50.34 218 SER A C 1
ATOM 1759 O O . SER A 1 218 ? -18.348 -44.049 -17.669 1.00 50.34 218 SER A O 1
ATOM 1761 N N . ALA A 1 219 ? -16.953 -43.139 -19.174 1.00 47.88 219 ALA A N 1
ATOM 1762 C CA . ALA A 1 219 ? -16.973 -44.270 -20.103 1.00 47.88 219 ALA A CA 1
ATOM 1763 C C . ALA A 1 219 ? -15.992 -45.394 -19.715 1.00 47.88 219 ALA A C 1
ATOM 1765 O O . ALA A 1 219 ? -16.119 -46.508 -20.208 1.00 47.88 219 ALA A O 1
ATOM 1766 N N . LEU A 1 220 ? -15.030 -45.120 -18.826 1.00 46.66 220 LEU A N 1
ATOM 1767 C CA . LEU A 1 220 ? -14.033 -46.090 -18.349 1.00 46.66 220 LEU A CA 1
ATOM 1768 C C . LEU A 1 220 ? -14.465 -46.848 -17.080 1.00 46.66 220 LEU A C 1
ATOM 1770 O O . LEU A 1 220 ? -13.689 -47.645 -16.563 1.00 46.66 220 LEU A O 1
ATOM 1774 N N . THR A 1 221 ? -15.670 -46.598 -16.558 1.00 47.50 221 THR A N 1
ATOM 1775 C CA . THR A 1 221 ? -16.189 -47.226 -15.325 1.00 47.50 221 THR A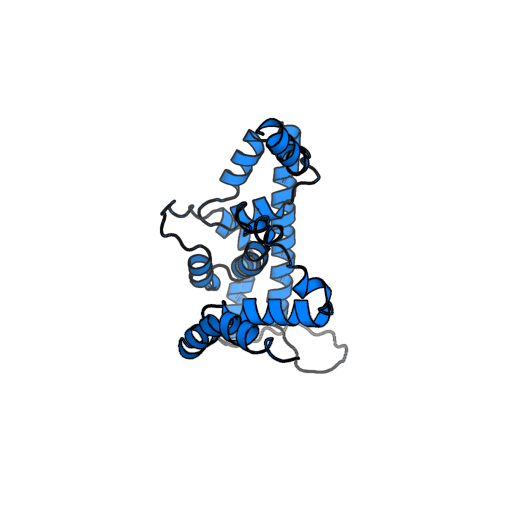 CA 1
ATOM 1776 C C . THR A 1 221 ? -17.382 -48.155 -15.557 1.00 47.50 221 THR A C 1
ATOM 1778 O O . THR A 1 221 ? -18.129 -48.432 -14.622 1.00 47.50 221 THR A O 1
ATOM 1781 N N . VAL A 1 222 ? -17.583 -48.634 -16.785 1.00 47.66 222 VAL A N 1
ATOM 1782 C CA . VAL A 1 222 ? -18.504 -49.740 -17.073 1.00 47.66 222 VAL A CA 1
ATOM 1783 C C . VAL A 1 222 ? -17.686 -50.854 -17.709 1.00 47.66 222 VAL A C 1
ATOM 1785 O O . VAL A 1 222 ? -17.520 -50.866 -18.918 1.00 47.66 222 VAL A O 1
ATOM 1788 N N . ASP A 1 223 ? -17.072 -51.679 -16.867 1.00 38.78 223 ASP A N 1
ATOM 1789 C CA . ASP A 1 223 ? -16.981 -53.135 -17.010 1.00 38.78 223 ASP A CA 1
ATOM 1790 C C . ASP A 1 223 ? -16.202 -53.686 -15.794 1.00 38.78 223 ASP A C 1
ATOM 1792 O O . ASP A 1 223 ? -15.082 -53.250 -15.519 1.00 38.78 223 ASP A O 1
ATOM 1796 N N . ASP A 1 224 ? -16.872 -54.612 -15.095 1.00 34.62 224 ASP A N 1
ATOM 1797 C CA . ASP A 1 224 ? -16.529 -55.407 -13.893 1.00 34.62 224 ASP A CA 1
ATOM 1798 C C . ASP A 1 224 ? -16.455 -54.738 -12.500 1.00 34.62 224 ASP A C 1
ATOM 1800 O O . ASP A 1 224 ? -15.454 -54.072 -12.143 1.00 34.62 224 ASP A O 1
#

Nearest PDB structures (foldseek):
  4d1q-assembly1_H-2  TM=4.362E-01  e=2.298E-02  Musca domestica
  6dww-assembly1_A  TM=4.120E-01  e=5.064E-02  Musca domestica

pLDDT: mean 70.46, std 19.52, range [30.41, 93.88]

Sequence (224 aa):
MAAKMKGKYDKYWSNSSNINVFLFIALILDPRYKLGYVSFIISQTYDEKKAKNLCEHVEKVLRDLYAHYSHEVGFINENPTSSSENVEEEIVIDVDDDPTTFLNNQYKRLTEVCELDWYLGEQCESLDNKFDLLTWWKKNQARFPIIAAIARDVLAIPALTVASKSSFSTGGHNLDAFHSSLTPKKVKALICCQNWLRSKNVPNDIEEKVKDLPQAISALTVDD

Mean predicted aligned error: 16.96 Å

Organism: Lactuca sativa (NCBI:txid4236)